Protein AF-A0A164J637-F1 (afdb_monomer_lite)

Foldseek 3Di:
DDDPDDPPDDDPDDPPPLPPPPDDDPPPPDDDDDDDDPVVSVVSVVVVCVVCLVVLVVDDDADAWQVLDAPVPDPDLVVVLVRSVVRVVVCVVSVHDLQSLEYAYRVSHCVPVPDPSVVVSCCVPRVHQEYEHCQVPHVPPQPPHQWDADPNRTYHYDGDFLDDPDDDDQCRRVVGPVVVVQSVVCNRVVVCVVRDDDD

pLDDT: mean 72.09, std 26.38, range [20.0, 97.88]

Structure (mmCIF, N/CA/C/O backbone):
data_AF-A0A164J637-F1
#
_entry.id   AF-A0A164J637-F1
#
loop_
_atom_site.group_PDB
_atom_site.id
_atom_site.type_symbol
_atom_site.label_atom_id
_atom_site.label_alt_id
_atom_site.label_comp_id
_atom_site.label_asym_id
_atom_site.label_entity_id
_atom_site.label_seq_id
_atom_site.pdbx_PDB_ins_code
_atom_site.Cartn_x
_atom_site.Cartn_y
_atom_site.Cartn_z
_atom_site.occupancy
_atom_site.B_iso_or_equiv
_atom_site.auth_seq_id
_atom_site.auth_comp_id
_atom_site.auth_asym_id
_atom_site.auth_atom_id
_atom_site.pdbx_PDB_model_num
ATOM 1 N N . MET A 1 1 ? -3.452 -29.638 -0.458 1.00 22.55 1 MET A N 1
ATOM 2 C CA . MET A 1 1 ? -4.445 -29.466 -1.536 1.00 22.55 1 MET A CA 1
ATOM 3 C C . MET A 1 1 ? -5.422 -28.410 -1.057 1.00 22.55 1 MET A C 1
ATOM 5 O O . MET A 1 1 ? -6.279 -28.730 -0.252 1.00 22.55 1 MET A O 1
ATOM 9 N N . TRP A 1 2 ? -5.236 -27.151 -1.447 1.00 22.44 2 TRP A N 1
ATOM 10 C CA . TRP A 1 2 ? -6.166 -26.075 -1.104 1.00 22.44 2 TRP A CA 1
ATOM 11 C C . TRP A 1 2 ? -6.613 -25.441 -2.413 1.00 22.44 2 TRP A C 1
ATOM 13 O O . TRP A 1 2 ? -5.783 -24.999 -3.199 1.00 22.44 2 TRP A O 1
ATOM 23 N N . ARG A 1 3 ? -7.916 -25.516 -2.693 1.00 20.00 3 ARG A N 1
ATOM 24 C CA . ARG A 1 3 ? -8.542 -24.805 -3.806 1.00 20.00 3 ARG A CA 1
ATOM 25 C C . ARG A 1 3 ? -8.783 -23.378 -3.329 1.00 20.00 3 ARG A C 1
ATOM 27 O O . ARG A 1 3 ? -9.626 -23.177 -2.460 1.00 20.00 3 ARG A O 1
ATOM 34 N N . ALA A 1 4 ? -8.073 -22.412 -3.902 1.00 25.52 4 ALA A N 1
ATOM 35 C CA . ALA A 1 4 ? -8.449 -21.008 -3.827 1.00 25.52 4 ALA A CA 1
ATOM 36 C C . ALA A 1 4 ? -9.709 -20.802 -4.685 1.00 25.52 4 ALA A C 1
ATOM 38 O O . ALA A 1 4 ? -9.652 -20.435 -5.857 1.00 25.52 4 ALA A O 1
ATOM 39 N N . SER A 1 5 ? -10.876 -21.130 -4.134 1.00 26.19 5 SER A N 1
ATOM 40 C CA . SER A 1 5 ? -12.144 -20.705 -4.716 1.00 26.19 5 SER A CA 1
ATOM 41 C C . SER A 1 5 ? -12.253 -19.189 -4.563 1.00 26.19 5 SER A C 1
ATOM 43 O O . SER A 1 5 ? -12.217 -18.676 -3.445 1.00 26.19 5 SER A O 1
ATOM 45 N N . SER A 1 6 ? -12.386 -18.511 -5.709 1.00 28.45 6 SER A N 1
ATOM 46 C CA . SER A 1 6 ? -12.601 -17.067 -5.901 1.00 28.45 6 SER A CA 1
ATOM 47 C C . SER A 1 6 ? -11.438 -16.138 -5.521 1.00 28.45 6 SER A C 1
ATOM 49 O O . SER A 1 6 ? -11.540 -15.346 -4.593 1.00 28.45 6 SER A O 1
ATOM 51 N N . ILE A 1 7 ? -10.364 -16.164 -6.320 1.00 28.58 7 ILE A N 1
ATOM 52 C CA . ILE A 1 7 ? -9.498 -14.989 -6.523 1.00 28.58 7 ILE A CA 1
ATOM 53 C C . ILE A 1 7 ? -10.231 -14.074 -7.523 1.00 28.58 7 ILE A C 1
ATOM 55 O O . ILE A 1 7 ? -10.405 -14.480 -8.678 1.00 28.58 7 ILE A O 1
ATOM 59 N N . PRO A 1 8 ? -10.709 -12.875 -7.142 1.00 26.86 8 PRO A N 1
ATOM 60 C CA . PRO A 1 8 ? -11.242 -11.932 -8.112 1.00 26.86 8 PRO A CA 1
ATOM 61 C C . PRO A 1 8 ? -10.112 -11.454 -9.028 1.00 26.86 8 PRO A C 1
ATOM 63 O O . PRO A 1 8 ? -8.988 -11.235 -8.586 1.00 26.86 8 PRO A O 1
ATOM 66 N N . LYS A 1 9 ? -10.453 -11.345 -10.315 1.00 24.00 9 LYS A N 1
ATOM 67 C CA . LYS A 1 9 ? -9.723 -10.733 -11.435 1.00 24.00 9 LYS A CA 1
ATOM 68 C C . LYS A 1 9 ? -8.437 -9.986 -11.041 1.00 24.00 9 LYS A C 1
ATOM 70 O O . LYS A 1 9 ? -8.498 -8.940 -10.412 1.00 24.00 9 LYS A O 1
ATOM 75 N N . ILE A 1 10 ? -7.309 -10.541 -11.490 1.00 23.55 10 ILE A N 1
ATOM 76 C CA . ILE A 1 10 ? -6.015 -9.902 -11.789 1.00 23.55 10 ILE A CA 1
ATOM 77 C C . ILE A 1 10 ? -5.958 -8.417 -11.384 1.00 23.55 10 ILE A C 1
ATOM 79 O O . ILE A 1 10 ? -6.427 -7.545 -12.115 1.00 23.55 10 ILE A O 1
ATOM 83 N N . VAL A 1 11 ? -5.339 -8.134 -10.240 1.00 26.95 11 VAL A N 1
ATOM 84 C CA . VAL A 1 11 ? -5.003 -6.770 -9.825 1.00 26.95 11 VAL A CA 1
ATOM 85 C C . VAL A 1 11 ? -3.726 -6.354 -10.561 1.00 26.95 11 VAL A C 1
ATOM 87 O O . VAL A 1 11 ? -2.620 -6.695 -10.149 1.00 26.95 11 VAL A O 1
ATOM 90 N N . PHE A 1 12 ? -3.871 -5.639 -11.679 1.00 21.44 12 PHE A N 1
ATOM 91 C CA . PHE A 1 12 ? -2.790 -4.807 -12.214 1.00 21.44 12 PHE A CA 1
ATOM 92 C C . PHE A 1 12 ? -2.783 -3.499 -11.422 1.00 21.44 12 PHE A C 1
ATOM 94 O O . PHE A 1 12 ? -3.541 -2.575 -11.707 1.00 21.44 12 PHE A O 1
ATOM 101 N N . GLU A 1 13 ? -1.944 -3.425 -10.394 1.00 32.28 13 GLU A N 1
ATOM 102 C CA . GLU A 1 13 ? -1.726 -2.186 -9.650 1.00 32.28 13 GLU A CA 1
ATOM 103 C C . GLU A 1 13 ? -0.900 -1.209 -10.498 1.00 32.28 13 GLU A C 1
ATOM 105 O O . GLU A 1 13 ? 0.332 -1.242 -10.520 1.00 32.28 13 GLU A O 1
ATOM 110 N N . ARG A 1 14 ? -1.596 -0.309 -11.200 1.00 29.02 14 ARG A N 1
ATOM 111 C CA . ARG A 1 14 ? -1.047 0.999 -11.564 1.00 29.02 14 ARG A CA 1
ATOM 112 C C . ARG A 1 14 ? -0.814 1.750 -10.253 1.00 29.02 14 ARG A C 1
ATOM 114 O O . ARG A 1 14 ? -1.771 2.162 -9.603 1.00 29.02 14 ARG A O 1
ATOM 121 N N . LEU A 1 15 ? 0.448 1.935 -9.863 1.00 28.98 15 LEU A N 1
ATOM 122 C CA . LEU A 1 15 ? 0.785 3.043 -8.974 1.00 28.98 15 LEU A CA 1
ATOM 123 C C . LEU A 1 15 ? 0.278 4.316 -9.655 1.00 28.98 15 LEU A C 1
ATOM 125 O O . LEU A 1 15 ? 0.668 4.609 -10.786 1.00 28.98 15 LEU A O 1
ATOM 129 N N . PHE A 1 16 ? -0.589 5.064 -8.983 1.00 26.97 16 PHE A N 1
ATOM 130 C CA . PHE A 1 16 ? -0.919 6.417 -9.402 1.00 26.97 16 PHE A CA 1
ATOM 131 C C . PHE A 1 16 ? 0.311 7.311 -9.220 1.00 26.97 16 PHE A C 1
ATOM 133 O O . PHE A 1 16 ? 0.475 7.980 -8.208 1.00 26.97 16 PHE A O 1
ATOM 140 N N . LEU A 1 17 ? 1.167 7.344 -10.238 1.00 27.00 17 LEU A N 1
ATOM 141 C CA . LEU A 1 17 ? 1.711 8.606 -10.708 1.00 27.00 17 LEU A CA 1
ATOM 142 C C . LEU A 1 17 ? 0.828 9.050 -11.872 1.00 27.00 17 LEU A C 1
ATOM 144 O O . LEU A 1 17 ? 0.692 8.352 -12.874 1.00 27.00 17 LEU A O 1
ATOM 148 N N . ALA A 1 18 ? 0.171 10.193 -11.710 1.00 25.22 18 ALA A N 1
ATOM 149 C CA . ALA A 1 18 ? -0.722 10.795 -12.691 1.00 25.22 18 ALA A CA 1
ATOM 150 C C . ALA A 1 18 ? 0.032 11.347 -13.923 1.00 25.22 18 ALA A C 1
ATOM 152 O O . ALA A 1 18 ? -0.051 12.537 -14.215 1.00 25.22 18 ALA A O 1
ATOM 153 N N . SER A 1 19 ? 0.785 10.507 -14.638 1.00 26.72 19 SER A N 1
ATOM 154 C CA . SER A 1 19 ? 1.453 10.883 -15.894 1.00 26.72 19 SER A CA 1
ATOM 155 C C . SER A 1 19 ? 0.914 10.173 -17.139 1.00 26.72 19 SER A C 1
ATOM 157 O O . SER A 1 19 ? 1.128 10.672 -18.238 1.00 26.72 19 SER A O 1
ATOM 159 N N . ASP A 1 20 ? 0.159 9.073 -17.006 1.00 27.27 20 ASP A N 1
ATOM 160 C CA . ASP A 1 20 ? -0.069 8.157 -18.143 1.00 27.27 20 ASP A CA 1
ATOM 161 C C . ASP A 1 20 ? -1.552 7.986 -18.542 1.00 27.27 20 ASP A C 1
ATOM 163 O O . ASP A 1 20 ? -1.995 6.894 -18.921 1.00 27.27 20 ASP A O 1
ATOM 167 N N . LEU A 1 21 ? -2.342 9.061 -18.453 1.00 28.83 21 LEU A N 1
ATOM 168 C CA . LEU A 1 21 ? -3.719 9.143 -18.969 1.00 28.83 21 LEU A CA 1
ATOM 169 C C . LEU A 1 21 ? -3.925 10.440 -19.770 1.00 28.83 21 LEU A C 1
ATOM 171 O O . LEU A 1 21 ? -4.770 11.267 -19.450 1.00 28.83 21 LEU A O 1
ATOM 175 N N . ILE A 1 22 ? -3.143 10.625 -20.834 1.00 28.78 22 ILE A N 1
ATOM 176 C CA . ILE A 1 22 ? -3.508 11.521 -21.939 1.00 28.78 22 ILE A CA 1
ATOM 177 C C . ILE A 1 22 ? -3.210 10.774 -23.233 1.00 28.78 22 ILE A C 1
ATOM 179 O O . ILE A 1 22 ? -2.088 10.817 -23.726 1.00 28.78 22 ILE A O 1
ATOM 183 N N . TRP A 1 23 ? -4.212 10.076 -23.767 1.00 26.83 23 TRP A N 1
ATOM 184 C CA . TRP A 1 23 ? -4.191 9.676 -25.174 1.00 26.83 23 TRP A CA 1
ATOM 185 C C . TRP A 1 23 ? -5.473 9.975 -25.955 1.00 26.83 23 TRP A C 1
ATOM 187 O O . TRP A 1 23 ? -5.437 9.763 -27.153 1.00 26.83 23 TRP A O 1
ATOM 197 N N . ASP A 1 24 ? -6.529 10.574 -25.382 1.00 27.61 24 ASP A N 1
ATOM 198 C CA . ASP A 1 24 ? -7.768 10.832 -26.152 1.00 27.61 24 ASP A CA 1
ATOM 199 C C . ASP A 1 24 ? -8.544 12.111 -25.754 1.00 27.61 24 ASP A C 1
ATOM 201 O O . ASP A 1 24 ? -9.764 12.092 -25.614 1.00 27.61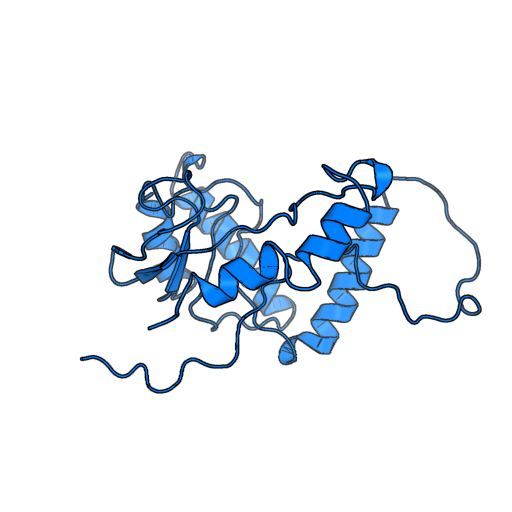 24 ASP A O 1
ATOM 205 N N . ILE A 1 25 ? -7.876 13.264 -25.595 1.00 30.45 25 ILE A N 1
ATOM 206 C CA . ILE A 1 25 ? -8.586 14.563 -25.549 1.00 30.45 25 ILE A CA 1
ATOM 207 C C . ILE A 1 25 ? -8.185 15.398 -26.774 1.00 30.45 25 ILE A C 1
ATOM 209 O O . ILE A 1 25 ? -7.000 15.712 -26.920 1.00 30.45 25 ILE A O 1
ATOM 213 N N . PRO A 1 26 ? -9.127 15.775 -27.663 1.00 26.22 26 PRO A N 1
ATOM 214 C CA . PRO A 1 26 ? -8.833 16.624 -28.811 1.00 26.22 26 PRO A CA 1
ATOM 215 C C . PRO A 1 26 ? -8.277 17.975 -28.354 1.00 26.22 26 PRO A C 1
ATOM 217 O O . PRO A 1 26 ? -8.841 18.630 -27.480 1.00 26.22 26 PRO A O 1
ATOM 220 N N . ALA A 1 27 ? -7.197 18.425 -28.993 1.00 32.72 27 ALA A N 1
ATOM 221 C CA . ALA A 1 27 ? -6.475 19.661 -28.673 1.00 32.72 27 ALA A CA 1
ATOM 222 C C . ALA A 1 27 ? -7.298 20.965 -28.824 1.00 32.72 27 ALA A C 1
ATOM 224 O O . ALA A 1 27 ? -6.768 22.054 -28.623 1.00 32.72 27 ALA A O 1
ATOM 225 N N . SER A 1 28 ? -8.583 20.884 -29.176 1.00 28.36 28 SER A N 1
ATOM 226 C CA . SER A 1 28 ? -9.442 22.032 -29.475 1.00 28.36 28 SER A CA 1
ATOM 227 C C . SER A 1 28 ? -10.137 22.660 -28.259 1.00 28.36 28 SER A C 1
ATOM 229 O O . SER A 1 28 ? -10.850 23.643 -28.437 1.00 28.36 28 SER A O 1
ATOM 231 N N . SER A 1 29 ? -9.972 22.128 -27.041 1.00 31.95 29 SER A N 1
ATOM 232 C CA . SER A 1 29 ? -10.722 22.584 -25.853 1.00 31.95 29 SER A CA 1
ATOM 233 C C . SER A 1 29 ? -9.888 23.235 -24.739 1.00 31.95 29 SER A C 1
ATOM 235 O O . SER A 1 29 ? -10.418 23.476 -23.658 1.00 31.95 29 SER A O 1
ATOM 237 N N . LEU A 1 30 ? -8.607 23.540 -24.963 1.00 34.25 30 LEU A N 1
ATOM 238 C CA . LEU A 1 30 ? -7.757 24.216 -23.973 1.00 34.25 30 LEU A CA 1
ATOM 239 C C . LEU A 1 30 ? -7.442 25.648 -24.417 1.00 34.25 30 LEU A C 1
ATOM 241 O O . LEU A 1 30 ? -6.502 25.897 -25.168 1.00 34.25 30 LEU A O 1
ATOM 245 N N . THR A 1 31 ? -8.241 26.602 -23.941 1.00 28.28 31 THR A N 1
ATOM 246 C CA . THR A 1 31 ? -7.922 28.030 -24.026 1.00 28.28 31 THR A CA 1
ATOM 247 C C . THR A 1 31 ? -6.762 28.369 -23.086 1.00 28.28 31 THR A C 1
ATOM 249 O O . THR A 1 31 ? -6.815 28.078 -21.892 1.00 28.28 31 THR A O 1
ATOM 252 N N . MET A 1 32 ? -5.726 28.984 -23.663 1.00 29.98 32 MET A N 1
ATOM 253 C CA . MET A 1 32 ? -4.604 29.675 -23.016 1.00 29.98 32 MET A CA 1
ATOM 254 C C . MET A 1 32 ? -5.057 30.535 -21.833 1.00 29.98 32 MET A C 1
ATOM 256 O O . MET A 1 32 ? -5.846 31.439 -22.065 1.00 29.98 32 MET A O 1
ATOM 260 N N . GLU A 1 33 ? -4.514 30.309 -20.629 1.00 29.22 33 GLU A N 1
ATOM 261 C CA . GLU A 1 33 ? -3.732 31.288 -19.841 1.00 29.22 33 GLU A CA 1
ATOM 262 C C . GLU A 1 33 ? -3.293 30.682 -18.484 1.00 29.22 33 GLU A C 1
ATOM 264 O O . GLU A 1 33 ? -4.016 29.881 -17.903 1.00 29.22 33 GLU A O 1
ATOM 269 N N . LEU A 1 34 ? -2.145 31.140 -17.955 1.00 29.00 34 LEU A N 1
ATOM 270 C CA . LEU A 1 34 ? -1.649 31.024 -16.559 1.00 29.00 34 LEU A CA 1
ATOM 271 C C . LEU A 1 34 ? -0.500 30.036 -16.259 1.00 29.00 34 LEU A C 1
ATOM 273 O O . LEU A 1 34 ? -0.635 28.940 -15.725 1.00 29.00 34 LEU A O 1
ATOM 277 N N . THR A 1 35 ? 0.681 30.584 -16.518 1.00 28.53 35 THR A N 1
ATOM 278 C CA . THR A 1 35 ? 2.062 30.179 -16.251 1.00 28.53 35 THR A CA 1
ATOM 279 C C . THR A 1 35 ? 2.435 29.999 -14.760 1.00 28.53 35 THR A C 1
ATOM 281 O O . THR A 1 35 ? 2.087 30.837 -13.928 1.00 28.53 35 THR A O 1
ATOM 284 N N . LYS A 1 36 ? 3.319 29.013 -14.494 1.00 24.50 36 LYS A N 1
ATOM 285 C CA . LYS A 1 36 ? 4.479 28.976 -13.545 1.00 24.50 36 LYS A CA 1
ATOM 286 C C . LYS A 1 36 ? 4.514 27.801 -12.536 1.00 24.50 36 LYS A C 1
ATOM 288 O O . LYS A 1 36 ? 4.227 27.942 -11.351 1.00 24.50 36 LYS A O 1
ATOM 293 N N . ARG A 1 37 ? 4.998 26.653 -13.039 1.00 31.41 37 ARG A N 1
ATOM 294 C CA . ARG A 1 37 ? 6.012 25.694 -12.510 1.00 31.41 37 ARG A CA 1
ATOM 295 C C . ARG A 1 37 ? 5.958 25.076 -11.100 1.00 31.41 37 ARG A C 1
ATOM 297 O O . ARG A 1 37 ? 6.729 24.157 -10.855 1.00 31.41 37 ARG A O 1
ATOM 304 N N . THR A 1 38 ? 5.046 25.445 -10.213 1.00 28.02 38 THR A N 1
ATOM 305 C CA . THR A 1 38 ? 4.748 24.651 -8.991 1.00 28.02 38 THR A CA 1
ATOM 306 C C . THR A 1 38 ? 3.261 24.359 -8.827 1.00 28.02 38 THR A C 1
ATOM 308 O O . THR A 1 38 ? 2.881 23.430 -8.120 1.00 28.02 38 THR A O 1
ATOM 311 N N . LYS A 1 39 ? 2.405 25.092 -9.545 1.00 26.55 39 LYS A N 1
ATOM 312 C CA . LYS A 1 39 ? 0.962 24.840 -9.587 1.00 26.55 39 LYS A CA 1
ATOM 313 C C . LYS A 1 39 ? 0.566 23.730 -10.556 1.00 26.55 39 LYS A C 1
ATOM 315 O O . LYS A 1 39 ? -0.412 23.053 -10.285 1.00 26.55 39 LYS A O 1
ATOM 320 N N . GLU A 1 40 ? 1.322 23.488 -11.625 1.00 26.38 40 GLU A N 1
ATOM 321 C CA . GLU A 1 40 ? 0.958 22.487 -12.642 1.00 26.38 40 GLU A CA 1
ATOM 322 C C . GLU A 1 40 ? 0.905 21.066 -12.070 1.00 26.38 40 GLU A C 1
ATOM 324 O O . GLU A 1 40 ? -0.071 20.374 -12.312 1.00 26.38 40 GLU A O 1
ATOM 329 N N . MET A 1 41 ? 1.852 20.653 -11.220 1.00 27.42 41 MET A N 1
ATOM 330 C CA . MET A 1 41 ? 1.820 19.309 -10.619 1.00 27.42 41 MET A CA 1
ATOM 331 C C . MET A 1 41 ? 0.645 19.136 -9.641 1.00 27.42 41 MET A C 1
ATOM 333 O O . MET A 1 41 ? -0.021 18.107 -9.659 1.00 27.42 41 MET A O 1
ATOM 337 N N . ASN A 1 42 ? 0.325 20.171 -8.855 1.00 26.16 42 ASN A N 1
ATOM 338 C CA . ASN A 1 42 ? -0.840 20.166 -7.965 1.00 26.16 42 ASN A CA 1
ATOM 339 C C . ASN A 1 42 ? -2.163 20.213 -8.739 1.00 26.16 42 ASN A C 1
ATOM 341 O O . ASN A 1 42 ? -3.099 19.520 -8.368 1.00 26.16 42 ASN A O 1
ATOM 345 N N . ILE A 1 43 ? -2.244 20.978 -9.830 1.00 26.88 43 ILE A N 1
ATOM 346 C CA . ILE A 1 43 ? -3.430 21.041 -10.694 1.00 26.88 43 ILE A CA 1
ATOM 347 C C . ILE A 1 43 ? -3.617 19.715 -11.446 1.00 26.88 43 ILE A C 1
ATOM 349 O O . ILE A 1 43 ? -4.740 19.231 -11.539 1.00 26.88 43 ILE A O 1
ATOM 353 N N . PHE A 1 44 ? -2.542 19.081 -11.927 1.00 26.52 44 PHE A N 1
ATOM 354 C CA . PHE A 1 44 ? -2.593 17.764 -12.571 1.00 26.52 44 PHE A CA 1
ATOM 355 C C . PHE A 1 44 ? -3.012 16.657 -11.600 1.00 26.52 44 PHE A C 1
ATOM 357 O O . PHE A 1 44 ? -3.877 15.852 -11.941 1.00 26.52 44 PHE A O 1
ATOM 364 N N . LEU A 1 45 ? -2.460 16.635 -10.382 1.00 35.72 45 LEU A N 1
ATOM 365 C CA . LEU A 1 45 ? -2.861 15.689 -9.337 1.00 35.72 45 LEU A CA 1
ATOM 366 C C . LEU A 1 45 ? -4.304 15.933 -8.881 1.00 35.72 45 LEU A C 1
ATOM 368 O O . LEU A 1 45 ? -5.054 14.977 -8.729 1.00 35.72 45 LEU A O 1
ATOM 372 N N . PHE A 1 46 ? -4.722 17.192 -8.739 1.00 32.47 46 PHE A N 1
ATOM 373 C CA . PHE A 1 46 ? -6.081 17.561 -8.339 1.00 32.47 46 PHE A CA 1
ATOM 374 C C . PHE A 1 46 ? -7.123 17.227 -9.415 1.00 32.47 46 PHE A C 1
ATOM 376 O O . PHE A 1 46 ? -8.152 16.633 -9.108 1.00 32.47 46 PHE A O 1
ATOM 383 N N . ASN A 1 47 ? -6.846 17.518 -10.689 1.00 32.16 47 ASN A N 1
ATOM 384 C CA . ASN A 1 47 ? -7.737 17.164 -11.799 1.00 32.16 47 ASN A CA 1
ATOM 385 C C . ASN A 1 47 ? -7.802 15.649 -12.018 1.00 32.16 47 ASN A C 1
ATOM 387 O O . ASN A 1 47 ? -8.882 15.113 -12.267 1.00 32.16 47 ASN A O 1
ATOM 391 N N . SER A 1 48 ? -6.671 14.950 -11.874 1.00 51.16 48 SER A N 1
ATOM 392 C CA . SER A 1 48 ? -6.640 13.485 -11.910 1.00 51.16 48 SER A CA 1
ATOM 393 C C . SER A 1 48 ? -7.430 12.902 -10.747 1.00 51.16 48 SER A C 1
ATOM 395 O O . SER A 1 48 ? -8.234 12.006 -10.961 1.00 51.16 48 SER A O 1
ATOM 397 N N . PHE A 1 49 ? -7.280 13.449 -9.539 1.00 57.97 49 PHE A N 1
ATOM 398 C CA . PHE A 1 49 ? -8.039 13.034 -8.364 1.00 57.97 49 PHE A CA 1
ATOM 399 C C . PHE A 1 49 ? -9.545 13.261 -8.532 1.00 57.97 49 PHE A C 1
ATOM 401 O O . PHE A 1 49 ? -10.324 12.354 -8.261 1.00 57.97 49 PHE A O 1
ATOM 408 N N . ILE A 1 50 ? -9.972 14.419 -9.045 1.00 56.88 50 ILE A N 1
ATOM 409 C CA . ILE A 1 50 ? -11.389 14.686 -9.338 1.00 56.88 50 ILE A CA 1
ATOM 410 C C . ILE A 1 50 ? -11.924 13.705 -10.385 1.00 56.88 50 ILE A C 1
ATOM 412 O O . ILE A 1 50 ? -13.033 13.195 -10.238 1.00 56.88 50 ILE A O 1
ATOM 416 N N . CYS A 1 51 ? -11.153 13.429 -11.440 1.00 55.78 51 CYS A N 1
ATOM 417 C CA . CYS A 1 51 ? -11.532 12.461 -12.466 1.00 55.78 51 CYS A CA 1
ATOM 418 C C . CYS A 1 51 ? -11.657 11.047 -11.874 1.00 55.78 51 CYS A C 1
ATOM 420 O O . CYS A 1 51 ? -12.670 10.381 -12.054 1.00 55.78 51 CYS A O 1
ATOM 422 N N . LEU A 1 52 ? -10.677 10.625 -11.077 1.00 64.94 52 LEU A N 1
ATOM 423 C CA . LEU A 1 52 ? -10.646 9.313 -10.435 1.00 64.94 52 LEU A CA 1
ATOM 424 C C . LEU A 1 52 ? -11.733 9.136 -9.383 1.00 64.94 52 LEU A C 1
ATOM 426 O O . LEU A 1 52 ? -12.317 8.065 -9.292 1.00 64.94 52 LEU A O 1
ATOM 430 N N . SER A 1 53 ? -12.036 10.184 -8.620 1.00 63.75 53 SER A N 1
ATOM 431 C CA . SER A 1 53 ? -13.100 10.172 -7.618 1.00 63.75 53 SER A CA 1
ATOM 432 C C . SER A 1 53 ? -14.478 10.017 -8.274 1.00 63.75 53 SER A C 1
ATOM 434 O O . SER A 1 53 ? -15.312 9.266 -7.773 1.00 63.75 53 SER A O 1
ATOM 436 N N . LYS A 1 54 ? -14.701 10.615 -9.456 1.00 73.25 54 LYS A N 1
ATOM 437 C CA . LYS A 1 54 ? -15.937 10.408 -10.238 1.00 73.25 54 LYS A CA 1
ATOM 438 C C . LYS A 1 54 ? -16.110 8.974 -10.742 1.00 73.25 54 LYS A C 1
ATOM 440 O O . LYS A 1 54 ? -17.243 8.541 -10.919 1.00 73.25 54 LYS A O 1
ATOM 445 N N . HIS A 1 55 ? -15.007 8.258 -10.939 1.00 79.81 55 HIS A N 1
ATOM 446 C CA . HIS A 1 55 ? -14.972 6.855 -11.350 1.00 79.81 55 HIS A CA 1
ATOM 447 C C . HIS A 1 55 ? -14.519 5.939 -10.204 1.00 79.81 55 HIS A C 1
ATOM 449 O O . HIS A 1 55 ? -14.000 4.855 -10.448 1.00 79.81 55 HIS A O 1
ATOM 455 N N . ALA A 1 56 ? -14.680 6.350 -8.938 1.00 75.44 56 ALA A N 1
ATOM 456 C CA . ALA A 1 56 ? -14.109 5.622 -7.803 1.00 75.44 56 ALA A CA 1
ATOM 457 C C . ALA A 1 56 ? -14.614 4.177 -7.698 1.00 75.44 56 ALA A C 1
ATOM 459 O O . ALA A 1 56 ? -13.886 3.297 -7.252 1.00 75.44 56 ALA A O 1
ATOM 460 N N . ASN A 1 57 ? -15.832 3.914 -8.160 1.00 80.38 57 ASN A N 1
ATOM 461 C CA . ASN A 1 57 ? -16.430 2.585 -8.234 1.00 80.38 57 ASN A CA 1
ATOM 462 C C . ASN A 1 57 ? -15.810 1.666 -9.306 1.00 80.38 57 ASN A C 1
ATOM 464 O O . ASN A 1 57 ? -16.086 0.469 -9.301 1.00 80.38 57 ASN A O 1
ATOM 468 N N . GLU A 1 58 ? -14.991 2.194 -10.217 1.00 83.19 58 GLU A N 1
ATOM 469 C CA . GLU A 1 58 ? -14.278 1.421 -11.244 1.00 83.19 58 GLU A CA 1
ATOM 470 C C . GLU A 1 58 ? -12.909 0.916 -10.761 1.00 83.19 58 GLU A C 1
ATOM 472 O O . GLU A 1 58 ? -12.265 0.117 -11.444 1.00 83.19 58 GLU A O 1
ATOM 477 N N . PHE A 1 59 ? -12.469 1.346 -9.573 1.00 82.94 59 PHE A N 1
ATOM 478 C CA . PHE A 1 59 ? -11.160 1.021 -9.015 1.00 82.94 59 PHE A CA 1
ATOM 479 C C . PHE A 1 59 ? -11.269 0.343 -7.649 1.00 82.94 59 PHE A C 1
ATOM 481 O O . PHE A 1 59 ? -12.171 0.610 -6.855 1.00 82.94 59 PHE A O 1
ATOM 488 N N . THR A 1 60 ? -10.286 -0.505 -7.350 1.00 81.56 60 THR A N 1
ATOM 489 C CA . THR A 1 60 ? -10.034 -0.976 -5.986 1.00 81.56 60 THR A CA 1
ATOM 490 C C . THR A 1 60 ? -9.108 0.009 -5.288 1.00 81.56 60 THR A C 1
ATOM 492 O O . THR A 1 60 ? -8.060 0.367 -5.824 1.00 81.56 60 THR A O 1
ATOM 495 N N . TRP A 1 61 ? -9.471 0.399 -4.070 1.00 85.81 61 TRP A N 1
ATOM 496 C CA . TRP A 1 61 ? -8.731 1.371 -3.272 1.00 85.81 61 TRP A CA 1
ATOM 497 C C . TRP A 1 61 ? -8.094 0.713 -2.052 1.00 85.81 61 TRP A C 1
ATOM 499 O O . TRP A 1 61 ? -8.602 -0.272 -1.512 1.00 85.81 61 TRP A O 1
ATOM 509 N N . PHE A 1 62 ? -6.966 1.256 -1.607 1.00 89.94 62 PHE A N 1
ATOM 510 C CA . PHE A 1 62 ? -6.254 0.777 -0.429 1.00 89.94 62 PHE A CA 1
ATOM 511 C C . PHE A 1 62 ? -5.523 1.920 0.269 1.00 89.94 62 PHE A C 1
ATOM 513 O O . PHE A 1 62 ? -5.146 2.913 -0.353 1.00 89.94 62 PHE A O 1
ATOM 520 N N . GLY A 1 63 ? -5.311 1.773 1.577 1.00 89.00 63 GLY A N 1
ATOM 521 C CA . GLY A 1 63 ? -4.552 2.749 2.355 1.00 89.00 63 GLY A CA 1
ATOM 522 C C . GLY A 1 63 ? -3.064 2.704 1.993 1.00 89.00 63 GLY A C 1
ATOM 523 O O . GLY A 1 63 ? -2.479 1.618 1.941 1.00 89.00 63 GLY A O 1
ATOM 524 N N . HIS A 1 64 ? -2.448 3.871 1.794 1.00 92.38 64 HIS A N 1
ATOM 525 C CA . HIS A 1 64 ? -1.004 4.014 1.546 1.00 92.38 64 HIS A CA 1
ATOM 526 C C . HIS A 1 64 ? -0.351 5.117 2.400 1.00 92.38 64 HIS A C 1
ATOM 528 O O . HIS A 1 64 ? 0.668 5.689 2.028 1.00 92.38 64 HIS A O 1
ATOM 534 N N . MET A 1 65 ? -0.936 5.381 3.576 1.00 86.25 65 MET A N 1
ATOM 535 C CA . MET A 1 65 ? -0.512 6.416 4.533 1.00 86.25 65 MET A CA 1
ATOM 536 C C . MET A 1 65 ? -0.649 7.849 3.997 1.00 86.25 65 MET A C 1
ATOM 538 O O . MET A 1 65 ? -0.814 8.079 2.802 1.00 86.25 65 MET A O 1
ATOM 542 N N . TRP A 1 66 ? -0.711 8.833 4.891 1.00 87.88 66 TRP A N 1
ATOM 543 C CA . TRP A 1 66 ? -0.975 10.225 4.522 1.00 87.88 66 TRP A CA 1
ATOM 544 C C . TRP A 1 66 ? 0.300 10.938 4.068 1.00 87.88 66 TRP A C 1
ATOM 546 O O . TRP A 1 66 ? 0.343 11.509 2.982 1.00 87.88 66 TRP A O 1
ATOM 556 N N . SER A 1 67 ? 1.359 10.868 4.872 1.00 84.2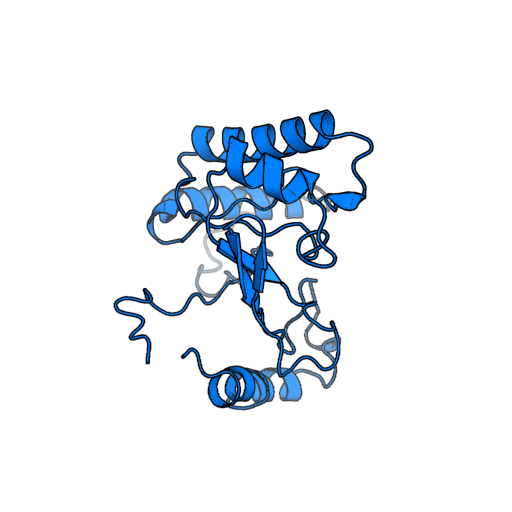5 67 SER A N 1
ATOM 557 C CA . SER A 1 67 ? 2.637 11.544 4.596 1.00 84.25 67 SER A CA 1
ATOM 558 C C . SER A 1 67 ? 3.582 10.774 3.671 1.00 84.25 67 SER A C 1
ATOM 560 O O . SER A 1 67 ? 4.667 11.267 3.367 1.00 84.25 67 SER A O 1
ATOM 562 N N . HIS A 1 68 ? 3.213 9.557 3.252 1.00 88.62 68 HIS A N 1
ATOM 563 C CA . HIS A 1 68 ? 4.114 8.621 2.568 1.00 88.62 68 HIS A CA 1
ATOM 564 C C . HIS A 1 68 ? 5.417 8.355 3.371 1.00 88.62 68 HIS A C 1
ATOM 566 O O . HIS A 1 68 ? 6.456 7.981 2.822 1.00 88.62 68 HIS A O 1
ATOM 572 N N . GLN A 1 69 ? 5.385 8.540 4.696 1.00 88.50 69 GLN A N 1
ATOM 573 C CA . GLN A 1 69 ? 6.511 8.247 5.576 1.00 88.50 69 GLN A CA 1
ATOM 574 C C . GLN A 1 69 ? 6.608 6.744 5.855 1.00 88.50 69 GLN A C 1
ATOM 576 O O . GLN A 1 69 ? 5.613 6.046 6.045 1.00 88.50 69 GLN A O 1
ATOM 581 N N . GLN A 1 70 ? 7.838 6.237 5.904 1.00 93.38 70 GLN A N 1
ATOM 582 C CA . GLN A 1 70 ? 8.109 4.839 6.226 1.00 93.38 70 GLN A CA 1
ATOM 583 C C . GLN A 1 70 ? 7.705 4.534 7.685 1.00 93.38 70 GLN A C 1
ATOM 585 O O . GLN A 1 70 ? 8.168 5.235 8.589 1.00 93.38 70 GLN A O 1
ATOM 590 N N . PRO A 1 71 ? 6.898 3.486 7.958 1.00 93.50 71 PRO A N 1
ATOM 591 C CA . PRO A 1 71 ? 6.379 3.187 9.297 1.00 93.50 71 PRO A CA 1
ATOM 592 C C . PRO A 1 71 ? 7.428 3.070 10.403 1.00 93.50 71 PRO A C 1
ATOM 594 O O . PRO A 1 71 ? 7.182 3.482 11.529 1.00 93.50 71 PRO A O 1
ATOM 597 N N . HIS A 1 72 ? 8.610 2.541 10.092 1.00 93.06 72 HIS A N 1
ATOM 598 C CA . HIS A 1 72 ? 9.679 2.349 11.074 1.00 93.06 72 HIS A CA 1
ATOM 599 C C . HIS A 1 72 ? 10.432 3.644 11.433 1.00 93.06 72 HIS A C 1
ATOM 601 O O . HIS A 1 72 ? 11.284 3.617 12.315 1.00 93.06 72 HIS A O 1
ATOM 607 N N . LEU A 1 73 ? 10.144 4.760 10.750 1.00 94.69 73 LEU A N 1
ATOM 608 C CA . LEU A 1 73 ? 10.710 6.081 11.048 1.00 94.69 73 LEU A CA 1
ATOM 609 C C . LEU A 1 73 ? 9.824 6.912 11.985 1.00 94.69 73 LEU A C 1
ATOM 611 O O . LEU A 1 73 ? 10.191 8.031 12.331 1.00 94.69 73 LEU A O 1
ATOM 615 N N . TYR A 1 74 ? 8.643 6.421 12.367 1.00 94.19 74 TYR A N 1
ATOM 616 C CA . TYR A 1 74 ? 7.810 7.110 13.348 1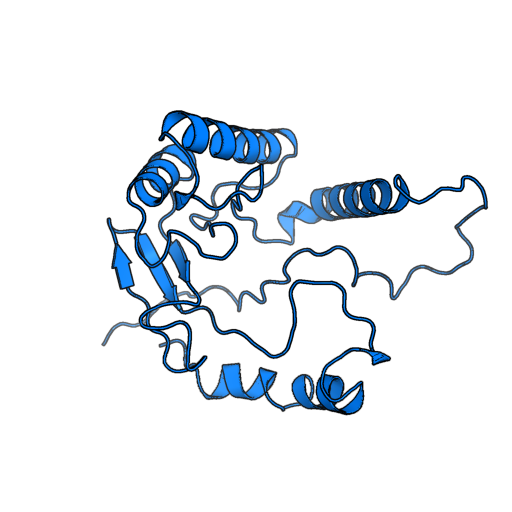.00 94.19 74 TYR A CA 1
ATOM 617 C C . TYR A 1 74 ? 8.404 6.954 14.748 1.00 94.19 74 TYR A C 1
ATOM 619 O O . TYR A 1 74 ? 8.689 5.846 15.193 1.00 94.19 74 TYR A O 1
ATOM 627 N N . GLU A 1 75 ? 8.543 8.069 15.465 1.00 90.00 75 GLU A N 1
ATOM 628 C CA . GLU A 1 75 ? 9.095 8.080 16.826 1.00 90.00 75 GLU A CA 1
ATOM 629 C C . GLU A 1 75 ? 8.192 7.357 17.833 1.00 90.00 75 GLU A C 1
ATOM 631 O O . GLU A 1 75 ? 8.665 6.790 18.817 1.00 90.00 75 GLU A O 1
ATOM 636 N N . ASN A 1 76 ? 6.877 7.393 17.606 1.00 92.81 76 ASN A N 1
ATOM 637 C CA . ASN A 1 76 ? 5.892 6.745 18.458 1.00 92.81 76 ASN A CA 1
ATOM 638 C C . ASN A 1 76 ? 4.650 6.314 17.666 1.00 92.81 76 ASN A C 1
ATOM 640 O O . ASN A 1 76 ? 4.346 6.835 16.590 1.00 92.81 76 ASN A O 1
ATOM 644 N N . ILE A 1 77 ? 3.907 5.369 18.245 1.00 94.81 77 ILE A N 1
ATOM 645 C CA . ILE A 1 77 ? 2.708 4.787 17.634 1.00 94.81 77 ILE A CA 1
ATOM 646 C C . ILE A 1 77 ? 1.572 5.801 17.455 1.00 94.81 77 ILE A C 1
ATOM 648 O O . ILE A 1 77 ? 0.794 5.674 16.517 1.00 94.81 77 ILE A O 1
ATOM 652 N N . SER A 1 78 ? 1.497 6.838 18.295 1.00 96.56 78 SER A N 1
ATOM 653 C CA . SER A 1 78 ? 0.451 7.861 18.211 1.00 96.56 78 SER A CA 1
ATOM 654 C C . SER A 1 78 ? 0.580 8.714 16.946 1.00 96.56 78 SER A C 1
ATOM 656 O O . SER A 1 78 ? -0.429 9.048 16.330 1.00 96.56 78 SER A O 1
ATOM 658 N N . LEU A 1 79 ? 1.808 9.040 16.522 1.00 96.31 79 LEU A N 1
ATOM 659 C CA . LEU A 1 79 ? 2.052 9.750 15.260 1.00 96.31 79 LEU A CA 1
ATOM 660 C C . LEU A 1 79 ? 1.703 8.880 14.045 1.00 96.31 79 LEU A C 1
ATOM 662 O O . LEU A 1 79 ? 1.100 9.374 13.094 1.00 96.31 79 LEU A O 1
ATOM 666 N N . LEU A 1 80 ? 2.030 7.585 14.101 1.00 95.94 80 LEU A N 1
ATOM 667 C CA . LEU A 1 80 ? 1.638 6.614 13.077 1.00 95.94 80 LEU A CA 1
ATOM 668 C C . LEU A 1 80 ? 0.107 6.500 12.977 1.00 95.94 80 LEU A C 1
ATOM 670 O O . LEU A 1 80 ? -0.452 6.517 11.881 1.00 95.94 80 LEU A O 1
ATOM 674 N N . GLU A 1 81 ? -0.573 6.411 14.123 1.00 97.38 81 GLU A N 1
ATOM 675 C CA . GLU A 1 81 ? -2.032 6.350 14.209 1.00 97.38 81 GLU A CA 1
ATOM 676 C C . GLU A 1 81 ? -2.680 7.605 13.610 1.00 97.38 81 GLU A C 1
ATOM 678 O O . GLU A 1 81 ? -3.588 7.498 12.784 1.00 97.38 81 GLU A O 1
ATOM 683 N N . ALA A 1 82 ? -2.189 8.790 13.985 1.00 96.12 82 ALA A N 1
ATOM 684 C CA . ALA A 1 82 ? -2.692 10.062 13.479 1.00 96.12 82 ALA A CA 1
ATOM 685 C C . ALA A 1 82 ? -2.552 10.169 11.952 1.00 96.12 82 ALA A C 1
ATOM 687 O O . ALA A 1 82 ? -3.502 10.565 11.277 1.00 96.12 82 ALA A O 1
ATOM 688 N N . ASP A 1 83 ? -1.409 9.761 11.397 1.00 91.25 83 ASP A N 1
ATOM 689 C CA . ASP A 1 83 ? -1.174 9.758 9.951 1.00 91.25 83 ASP A CA 1
ATOM 690 C C . ASP A 1 83 ? -2.140 8.817 9.208 1.00 91.25 83 ASP A C 1
ATOM 692 O O . ASP A 1 83 ? -2.787 9.205 8.231 1.00 91.25 83 ASP A O 1
ATOM 696 N N . MET A 1 84 ? -2.327 7.597 9.720 1.00 93.75 84 MET A N 1
ATOM 697 C CA . MET A 1 84 ? -3.278 6.642 9.146 1.00 93.75 84 MET A CA 1
ATOM 698 C C . MET A 1 84 ? -4.730 7.125 9.231 1.00 93.75 84 MET A C 1
ATOM 700 O O . MET A 1 84 ? -5.503 6.900 8.294 1.00 93.75 84 MET A O 1
ATOM 704 N N . LEU A 1 85 ? -5.110 7.781 10.332 1.00 95.50 85 LEU A N 1
ATOM 705 C CA . LEU A 1 85 ? -6.439 8.363 10.509 1.00 95.50 85 LEU A CA 1
ATOM 706 C C . LEU A 1 85 ? -6.695 9.499 9.521 1.00 95.50 85 LEU A C 1
ATOM 708 O O . LEU A 1 85 ? -7.795 9.568 8.976 1.00 95.50 85 LEU A O 1
ATOM 712 N N . LEU A 1 86 ? -5.702 10.352 9.251 1.00 92.25 86 LEU A N 1
ATOM 713 C CA . LEU A 1 86 ? -5.817 11.405 8.238 1.00 92.25 86 LEU A CA 1
ATOM 714 C C . LEU A 1 86 ? -6.083 10.811 6.851 1.00 92.25 86 LEU A C 1
ATOM 716 O O . LEU A 1 86 ? -7.015 11.245 6.174 1.00 92.25 86 LEU A O 1
ATOM 720 N N . ASN A 1 87 ? -5.341 9.768 6.463 1.00 91.31 87 ASN A N 1
ATOM 721 C CA . ASN A 1 87 ? -5.561 9.076 5.190 1.00 91.31 87 ASN A CA 1
ATOM 722 C C . ASN A 1 87 ? -6.973 8.463 5.107 1.00 91.31 87 ASN A C 1
ATOM 724 O O . ASN A 1 87 ? -7.689 8.674 4.128 1.00 91.31 87 ASN A O 1
ATOM 728 N N . LYS A 1 88 ? -7.415 7.763 6.162 1.00 89.75 88 LYS A N 1
ATOM 729 C CA . LYS A 1 88 ? -8.747 7.143 6.192 1.00 89.75 88 LYS A CA 1
ATOM 730 C C . LYS A 1 88 ? -9.867 8.183 6.166 1.00 89.75 88 LYS A C 1
ATOM 732 O O . LYS A 1 88 ? -10.855 8.007 5.456 1.00 89.75 88 LYS A O 1
ATOM 737 N N . LYS A 1 89 ? -9.715 9.269 6.927 1.00 90.94 89 LYS A N 1
ATOM 738 C CA . LYS A 1 89 ? -10.675 10.376 6.975 1.00 90.94 89 LYS A CA 1
ATOM 739 C C . LYS A 1 89 ? -10.827 11.018 5.600 1.00 90.94 89 LYS A C 1
ATOM 741 O O . LYS A 1 89 ? -11.954 11.178 5.145 1.00 90.94 89 LYS A O 1
ATOM 746 N N . PHE A 1 90 ? -9.714 11.288 4.919 1.00 87.50 90 PHE A N 1
ATOM 747 C CA . PHE A 1 90 ? -9.729 11.804 3.555 1.00 87.50 90 PHE A CA 1
ATOM 748 C C . PHE A 1 90 ? -10.516 10.889 2.607 1.00 87.50 90 PHE A C 1
ATOM 750 O O . PHE A 1 90 ? -11.361 11.375 1.859 1.00 87.50 90 PHE A O 1
ATOM 757 N N . ALA A 1 91 ? -10.288 9.573 2.669 1.00 86.19 91 ALA A N 1
ATOM 758 C CA . ALA A 1 91 ? -11.015 8.618 1.836 1.00 86.19 91 ALA A CA 1
ATOM 759 C C . ALA A 1 91 ? -12.533 8.671 2.088 1.00 86.19 91 ALA A C 1
ATOM 761 O O . ALA A 1 91 ? -13.309 8.780 1.141 1.00 86.19 91 ALA A O 1
ATOM 762 N N . ILE A 1 92 ? -12.956 8.685 3.356 1.00 89.19 92 ILE A N 1
ATOM 763 C CA . ILE A 1 92 ? -14.376 8.772 3.735 1.00 89.19 92 ILE A CA 1
ATOM 764 C C . ILE A 1 92 ? -15.005 10.084 3.249 1.00 89.19 92 ILE A C 1
ATOM 766 O O . ILE A 1 92 ? -16.083 10.061 2.658 1.00 89.19 92 ILE A O 1
ATOM 770 N N . GLU A 1 93 ? -14.334 11.218 3.462 1.00 88.75 93 GLU A N 1
ATOM 771 C CA . GLU A 1 93 ? -14.830 12.546 3.066 1.00 88.75 93 GLU A CA 1
ATOM 772 C C . GLU A 1 93 ? -15.029 12.682 1.550 1.00 88.75 93 GLU A C 1
ATOM 774 O O . GLU A 1 93 ? -15.892 13.439 1.112 1.00 88.75 93 GLU A O 1
ATOM 779 N N . HIS A 1 94 ? -14.274 11.920 0.754 1.00 83.94 94 HIS A N 1
ATOM 780 C CA . HIS A 1 94 ? -14.334 11.945 -0.709 1.00 83.94 94 HIS A CA 1
ATOM 781 C C . HIS A 1 94 ? -15.068 10.739 -1.315 1.00 83.94 94 HIS A C 1
ATOM 783 O O . HIS A 1 94 ? -14.996 10.524 -2.525 1.00 83.94 94 HIS A O 1
ATOM 789 N N . GLY A 1 95 ? -15.767 9.943 -0.498 1.00 84.38 95 GLY A N 1
ATOM 790 C CA . GLY A 1 95 ? -16.543 8.792 -0.970 1.00 84.38 95 GLY A CA 1
ATOM 791 C C . GLY A 1 95 ? -15.697 7.656 -1.557 1.00 84.38 95 GLY A C 1
ATOM 792 O O . GLY A 1 95 ? -16.189 6.887 -2.379 1.00 84.38 95 GLY A O 1
ATOM 793 N N . ILE A 1 96 ? -14.429 7.546 -1.157 1.00 86.25 96 ILE A N 1
ATOM 794 C CA . ILE A 1 96 ? -13.520 6.478 -1.579 1.00 86.25 96 ILE A CA 1
ATOM 795 C C . ILE A 1 96 ? -13.736 5.250 -0.673 1.00 86.25 96 ILE A C 1
ATOM 797 O O . ILE A 1 96 ? -13.674 5.388 0.553 1.00 86.25 96 ILE A O 1
ATOM 801 N N . PRO A 1 97 ? -13.966 4.045 -1.233 1.00 86.06 97 PRO A N 1
ATOM 802 C CA . PRO A 1 97 ? -14.098 2.815 -0.451 1.00 86.06 97 PRO A CA 1
ATOM 803 C C . PRO A 1 97 ? -12.883 2.547 0.451 1.00 86.06 97 PRO A C 1
ATOM 805 O O . PRO A 1 97 ? -11.735 2.703 0.036 1.00 86.06 97 PRO A O 1
ATOM 808 N N . THR A 1 98 ? -13.132 2.116 1.691 1.00 88.06 98 THR A N 1
ATOM 809 C CA . THR A 1 98 ? -12.085 1.837 2.702 1.00 88.06 98 THR A CA 1
ATOM 810 C C . THR A 1 98 ? -12.121 0.402 3.237 1.00 88.06 98 THR A C 1
ATOM 812 O O . THR A 1 98 ? -11.422 0.071 4.191 1.00 88.06 98 THR A O 1
ATOM 815 N N . ASP A 1 99 ? -12.930 -0.460 2.627 1.00 89.62 99 ASP A N 1
ATOM 816 C CA . ASP A 1 99 ? -13.276 -1.810 3.077 1.00 89.62 99 ASP A CA 1
ATOM 817 C C . ASP A 1 99 ? -12.595 -2.924 2.266 1.00 89.62 99 ASP A C 1
ATOM 819 O O . ASP A 1 99 ? -12.937 -4.096 2.406 1.00 89.62 99 ASP A O 1
ATOM 823 N N . SER A 1 100 ? -11.578 -2.593 1.464 1.00 87.75 100 SER A N 1
ATOM 824 C CA . SER A 1 100 ? -10.843 -3.574 0.652 1.00 87.75 100 SER A CA 1
ATOM 825 C C . SER A 1 100 ? -10.109 -4.639 1.474 1.00 87.75 100 SER A C 1
ATOM 827 O O . SER A 1 100 ? -9.703 -5.667 0.932 1.00 87.75 100 SER A O 1
ATOM 829 N N . GLY A 1 101 ? -9.895 -4.399 2.773 1.00 92.81 101 GLY A N 1
ATOM 830 C CA . GLY A 1 101 ? -9.127 -5.289 3.644 1.00 92.81 101 GLY A CA 1
ATOM 831 C C . GLY A 1 101 ? -7.648 -5.393 3.253 1.00 92.81 101 GLY A C 1
ATOM 832 O O . GLY A 1 101 ? -6.958 -6.299 3.733 1.00 92.81 101 GLY A O 1
ATOM 833 N N . TYR A 1 102 ? -7.175 -4.476 2.402 1.00 93.44 102 TYR A N 1
ATOM 834 C CA . TYR A 1 102 ? -5.821 -4.416 1.871 1.00 93.44 102 TYR A CA 1
ATOM 835 C C . TYR A 1 102 ? -5.200 -3.034 2.101 1.00 93.44 102 TYR A C 1
ATOM 837 O O . TYR A 1 102 ? -5.848 -2.000 1.942 1.00 93.44 102 TYR A O 1
ATOM 845 N N . SER A 1 103 ? -3.925 -3.014 2.478 1.00 92.88 103 SER A N 1
ATOM 846 C CA . SER A 1 103 ? -3.112 -1.798 2.576 1.00 92.88 103 SER A CA 1
ATOM 847 C C . SER A 1 103 ? -1.647 -2.151 2.347 1.00 92.88 103 SER A C 1
ATOM 849 O O . SER A 1 103 ? -1.231 -3.286 2.582 1.00 92.88 103 SER A O 1
ATOM 851 N N . VAL A 1 104 ? -0.859 -1.189 1.877 1.00 92.75 104 VAL A N 1
ATOM 852 C CA . VAL A 1 104 ? 0.581 -1.342 1.636 1.00 92.75 104 VAL A CA 1
ATOM 853 C C . VAL A 1 104 ? 1.280 -0.140 2.241 1.00 92.75 104 VAL A C 1
ATOM 855 O O . VAL A 1 104 ? 0.800 0.982 2.097 1.00 92.75 104 VAL A O 1
ATOM 858 N N . SER A 1 105 ? 2.396 -0.348 2.934 1.00 93.25 105 SER A N 1
ATOM 859 C CA . SER A 1 105 ? 3.143 0.756 3.530 1.00 93.25 105 SER A CA 1
ATOM 860 C C . SER A 1 105 ? 4.029 1.440 2.486 1.00 93.25 105 SER A C 1
ATOM 862 O O . SER A 1 105 ? 4.461 0.795 1.524 1.00 93.25 105 SER A O 1
ATOM 864 N N . PRO A 1 106 ? 4.347 2.731 2.666 1.00 91.38 106 PRO A N 1
ATOM 865 C CA . PRO A 1 106 ? 5.342 3.420 1.857 1.00 91.38 106 PRO A CA 1
ATOM 866 C C . PRO A 1 106 ? 6.649 2.629 1.782 1.00 91.38 106 PRO A C 1
ATOM 868 O O . PRO A 1 106 ? 7.195 2.187 2.802 1.00 91.38 106 PRO A O 1
ATOM 871 N N . HIS A 1 107 ? 7.131 2.440 0.552 1.00 87.00 107 HIS A N 1
ATOM 872 C CA . HIS A 1 107 ? 8.330 1.656 0.233 1.00 87.00 107 HIS A CA 1
ATOM 873 C C . HIS A 1 107 ? 8.289 0.187 0.693 1.00 87.00 107 HIS A C 1
ATOM 875 O O . HIS A 1 107 ? 9.340 -0.400 0.900 1.00 87.00 107 HIS A O 1
ATOM 881 N N . HIS A 1 108 ? 7.106 -0.396 0.939 1.00 91.12 108 HIS A N 1
ATOM 882 C CA . HIS A 1 108 ? 6.947 -1.722 1.567 1.00 91.12 108 HIS A CA 1
ATOM 883 C C . HIS A 1 108 ? 7.615 -1.867 2.946 1.00 91.12 108 HIS A C 1
ATOM 885 O O . HIS A 1 108 ? 7.682 -2.961 3.518 1.00 91.12 108 HIS A O 1
ATOM 891 N N . SER A 1 109 ? 8.070 -0.755 3.518 1.00 93.38 109 SER A N 1
ATOM 892 C CA . SER A 1 109 ? 8.882 -0.765 4.719 1.00 93.38 109 SER A CA 1
ATOM 893 C C . SER A 1 109 ? 8.048 -1.124 5.947 1.00 93.38 109 SER A C 1
ATOM 895 O O . SER A 1 109 ? 6.871 -0.771 6.062 1.00 93.38 109 SER A O 1
ATOM 897 N N . GLY A 1 110 ? 8.638 -1.880 6.870 1.00 94.62 110 GLY A N 1
ATOM 898 C CA . GLY A 1 110 ? 7.928 -2.391 8.044 1.00 94.62 110 GLY A CA 1
ATOM 899 C C . GLY A 1 110 ? 6.955 -3.543 7.758 1.00 94.62 110 GLY A C 1
ATOM 900 O O . GLY A 1 110 ? 6.483 -4.165 8.708 1.00 94.62 110 GLY A O 1
ATOM 901 N N . VAL A 1 111 ? 6.673 -3.882 6.489 1.00 95.31 111 VAL A N 1
ATOM 902 C CA . VAL A 1 111 ? 6.000 -5.149 6.151 1.00 95.31 111 VAL A CA 1
ATOM 903 C C . VAL A 1 111 ? 6.978 -6.292 6.374 1.00 95.31 111 VAL A C 1
ATOM 905 O O . VAL A 1 111 ? 6.654 -7.245 7.081 1.00 95.31 111 VAL A O 1
ATOM 908 N N . TYR A 1 112 ? 8.177 -6.165 5.804 1.00 94.00 112 TYR A N 1
ATOM 909 C CA . TYR A 1 112 ? 9.331 -7.006 6.082 1.00 94.00 112 TYR A CA 1
ATOM 910 C C . TYR A 1 112 ? 10.621 -6.168 5.948 1.00 94.00 112 TYR A C 1
ATOM 912 O O . TYR A 1 112 ? 10.741 -5.490 4.935 1.00 94.00 112 TYR A O 1
ATOM 920 N N . PRO A 1 113 ? 11.560 -6.193 6.917 1.00 94.50 113 PRO A N 1
ATOM 921 C CA . PRO A 1 113 ? 11.409 -6.746 8.262 1.00 94.50 113 PRO A CA 1
ATOM 922 C C . PRO A 1 113 ? 10.170 -6.191 8.970 1.00 94.50 113 PRO A C 1
ATOM 924 O O . PRO A 1 113 ? 9.770 -5.048 8.757 1.00 94.50 113 PRO A O 1
ATOM 927 N N . VAL A 1 114 ? 9.520 -7.046 9.756 1.00 96.44 114 VAL A N 1
ATOM 928 C CA . VAL A 1 114 ? 8.235 -6.725 10.382 1.00 96.44 114 VAL A CA 1
ATOM 929 C C . VAL A 1 114 ? 8.411 -5.595 11.394 1.00 96.44 114 VAL A C 1
ATOM 931 O O . VAL A 1 114 ? 9.267 -5.665 12.274 1.00 96.44 114 VAL A O 1
ATOM 934 N N . HIS A 1 115 ? 7.551 -4.584 11.299 1.00 96.94 115 HIS A N 1
ATOM 935 C CA . HIS A 1 115 ? 7.405 -3.529 12.291 1.00 96.94 115 HIS A CA 1
ATOM 936 C C . HIS A 1 115 ? 6.054 -3.673 13.005 1.00 96.94 115 HIS A C 1
ATOM 938 O O . HIS A 1 115 ? 5.005 -3.456 12.405 1.00 96.94 115 HIS A O 1
ATOM 944 N N . GLU A 1 116 ? 6.055 -4.049 14.287 1.00 97.06 116 GLU A N 1
ATOM 945 C CA . GLU A 1 116 ? 4.828 -4.423 15.016 1.00 97.06 116 GLU A CA 1
ATOM 946 C C . GLU A 1 116 ? 3.758 -3.322 15.042 1.00 97.06 116 GLU A C 1
ATOM 948 O O . GLU A 1 116 ? 2.586 -3.603 14.781 1.00 97.06 116 GLU A O 1
ATOM 953 N N . ALA A 1 117 ? 4.156 -2.066 15.276 1.00 97.06 117 ALA A N 1
ATOM 954 C CA . ALA A 1 117 ? 3.222 -0.942 15.358 1.00 97.06 117 ALA A CA 1
ATOM 955 C C . ALA A 1 117 ? 2.415 -0.754 14.059 1.00 97.06 117 ALA A C 1
ATOM 957 O O . ALA A 1 117 ? 1.236 -0.404 14.105 1.00 97.06 117 ALA A O 1
ATOM 958 N N . LEU A 1 118 ? 3.018 -1.062 12.903 1.00 97.44 118 LEU A N 1
ATOM 959 C CA . LEU A 1 118 ? 2.343 -1.028 11.604 1.00 97.44 118 LEU A CA 1
ATOM 960 C C . LEU A 1 118 ? 1.178 -2.022 11.561 1.00 97.44 118 LEU A C 1
ATOM 962 O O . LEU A 1 118 ? 0.054 -1.640 11.247 1.00 97.44 118 LEU A O 1
ATOM 966 N N . TYR A 1 119 ? 1.430 -3.286 11.913 1.00 97.88 119 TYR A N 1
ATOM 967 C CA . TYR A 1 119 ? 0.412 -4.341 11.884 1.00 97.88 119 TYR A CA 1
ATOM 968 C C . TYR A 1 119 ? -0.693 -4.102 12.920 1.00 97.88 119 TYR A C 1
ATOM 970 O O . TYR A 1 119 ? -1.857 -4.419 12.666 1.00 97.88 119 TYR A O 1
ATOM 978 N N . GLU A 1 120 ? -0.356 -3.530 14.077 1.00 97.06 120 GLU A N 1
ATOM 979 C CA . GLU A 1 120 ? -1.339 -3.134 15.088 1.00 97.06 120 GLU A CA 1
ATOM 980 C C . GLU A 1 120 ? -2.280 -2.042 14.580 1.00 97.06 120 GLU A C 1
ATOM 982 O O . GLU A 1 120 ? -3.502 -2.211 14.643 1.00 97.06 120 GLU A O 1
ATOM 987 N N . MET A 1 121 ? -1.735 -0.956 14.026 1.00 96.94 121 MET A N 1
ATOM 988 C CA . MET A 1 121 ? -2.546 0.156 13.521 1.00 96.94 121 MET A CA 1
ATOM 989 C C . MET A 1 121 ? -3.340 -0.221 12.275 1.00 96.94 121 MET A C 1
ATOM 991 O O . MET A 1 121 ? -4.507 0.148 12.155 1.00 96.94 121 MET A O 1
ATOM 995 N N . TRP A 1 122 ? -2.775 -1.035 11.389 1.00 96.81 122 TRP A N 1
ATOM 996 C CA . TRP A 1 122 ? -3.494 -1.547 10.229 1.00 96.81 122 TRP A CA 1
ATOM 997 C C . TRP A 1 122 ? -4.712 -2.393 10.589 1.00 96.81 122 TRP A C 1
ATOM 999 O O . TRP A 1 122 ? -5.777 -2.213 9.998 1.00 96.81 122 TRP A O 1
ATOM 1009 N N . LYS A 1 123 ? -4.602 -3.272 11.586 1.00 96.19 123 LYS A N 1
ATOM 1010 C CA . LYS A 1 123 ? -5.773 -3.993 12.091 1.00 96.19 123 LYS A CA 1
ATOM 1011 C C . LYS A 1 123 ? -6.784 -3.057 12.731 1.00 96.19 123 LYS A C 1
ATOM 1013 O O . LYS A 1 123 ? -7.963 -3.126 12.410 1.00 96.19 123 LYS A O 1
ATOM 1018 N N . LYS A 1 124 ? -6.316 -2.187 13.630 1.00 96.25 124 LYS A N 1
ATOM 1019 C CA . LYS A 1 124 ? -7.171 -1.299 14.426 1.00 96.25 124 LYS A CA 1
ATOM 1020 C C . LYS A 1 124 ? -7.960 -0.327 13.550 1.00 96.25 124 LYS A C 1
ATOM 1022 O O . LYS A 1 124 ? -9.155 -0.149 13.756 1.00 96.25 124 LYS A O 1
ATOM 1027 N N . LEU A 1 125 ? -7.291 0.316 12.595 1.00 95.69 125 LEU A N 1
ATOM 1028 C CA . LEU A 1 125 ? -7.858 1.425 11.831 1.00 95.69 125 LEU A CA 1
ATOM 1029 C C . LEU A 1 125 ? -8.406 1.001 10.476 1.00 95.69 125 LEU A C 1
ATOM 1031 O O . LEU A 1 125 ? -9.438 1.517 10.056 1.00 95.69 125 LEU A O 1
ATOM 1035 N N . TRP A 1 126 ? -7.735 0.084 9.788 1.00 94.00 126 TRP A N 1
ATOM 1036 C CA . TRP A 1 126 ? -8.066 -0.297 8.413 1.00 94.00 126 TRP A CA 1
ATOM 1037 C C . TRP A 1 126 ? -8.699 -1.683 8.304 1.00 94.00 126 TRP A C 1
ATOM 1039 O O . TRP A 1 126 ? -9.186 -2.032 7.234 1.00 94.00 126 TRP A O 1
ATOM 1049 N N . ASN A 1 127 ? -8.730 -2.455 9.398 1.00 95.94 127 ASN A N 1
ATOM 1050 C CA . ASN A 1 127 ? -9.241 -3.824 9.424 1.00 95.94 127 ASN A CA 1
ATOM 1051 C C . ASN A 1 127 ? -8.660 -4.681 8.284 1.00 95.94 127 ASN A C 1
ATOM 1053 O O . ASN A 1 127 ? -9.384 -5.391 7.582 1.00 95.94 127 ASN A O 1
ATOM 1057 N N . ILE A 1 128 ? -7.350 -4.557 8.040 1.00 93.81 128 ILE A N 1
ATOM 1058 C CA . ILE A 1 128 ? -6.723 -5.294 6.944 1.00 93.81 128 ILE A CA 1
ATOM 1059 C C . ILE A 1 128 ? -6.541 -6.762 7.313 1.00 93.81 128 ILE A C 1
ATOM 1061 O O . ILE A 1 128 ? -6.223 -7.112 8.452 1.00 93.81 128 ILE A O 1
ATOM 1065 N N . HIS A 1 129 ? -6.647 -7.602 6.293 1.00 95.44 129 HIS A N 1
ATOM 1066 C CA . HIS A 1 129 ? -6.370 -9.033 6.365 1.00 95.44 129 HIS A CA 1
ATOM 1067 C C . HIS A 1 129 ? -5.265 -9.434 5.388 1.00 95.44 129 HIS A C 1
ATOM 1069 O O . HIS A 1 129 ? -4.714 -10.528 5.505 1.00 95.44 129 HIS A O 1
ATOM 1075 N N . VAL A 1 130 ? -4.930 -8.556 4.437 1.00 95.50 130 VAL A N 1
ATOM 1076 C CA . VAL A 1 130 ? -3.947 -8.807 3.385 1.00 95.50 130 VAL A CA 1
ATOM 1077 C C . VAL A 1 130 ? -3.054 -7.577 3.185 1.00 95.50 130 VAL A C 1
ATOM 1079 O O . VAL A 1 130 ? -3.513 -6.442 3.269 1.00 95.50 130 VAL A O 1
ATOM 1082 N N . THR A 1 131 ? -1.774 -7.790 2.900 1.00 95.25 131 THR A N 1
ATOM 1083 C CA . THR A 1 131 ? -0.817 -6.767 2.440 1.00 95.25 131 THR A CA 1
ATOM 1084 C C . THR A 1 131 ? 0.168 -7.393 1.445 1.00 95.25 131 THR A C 1
ATOM 1086 O O . THR A 1 131 ? 0.056 -8.580 1.129 1.00 95.25 131 THR A O 1
ATOM 1089 N N . SER A 1 132 ? 1.125 -6.630 0.915 1.00 91.50 132 SER A N 1
ATOM 1090 C CA . SER A 1 132 ? 2.169 -7.151 0.028 1.00 91.50 132 SER A CA 1
ATOM 1091 C C . SER A 1 132 ? 3.569 -6.644 0.364 1.00 91.50 132 SER A C 1
ATOM 1093 O O . SER A 1 132 ? 3.753 -5.549 0.898 1.00 91.50 132 SER A O 1
ATOM 1095 N N . THR A 1 133 ? 4.577 -7.448 0.023 1.00 89.62 133 THR A N 1
ATOM 1096 C CA . THR A 1 133 ? 5.995 -7.117 0.207 1.00 89.62 133 THR A CA 1
ATOM 1097 C C . THR A 1 133 ? 6.818 -7.452 -1.027 1.00 89.62 133 THR A 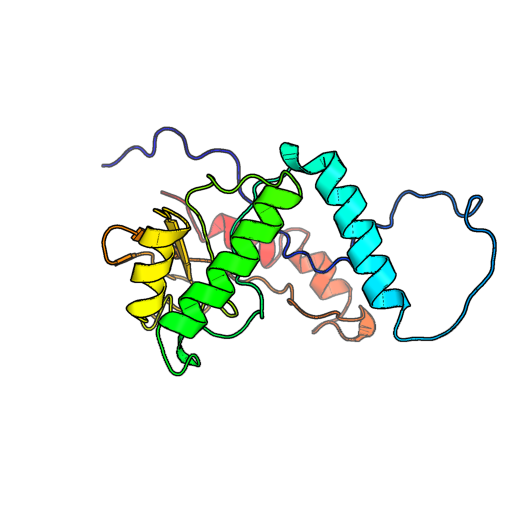C 1
ATOM 1099 O O . THR A 1 133 ? 6.597 -8.476 -1.675 1.00 89.62 133 THR A O 1
ATOM 1102 N N . GLU A 1 134 ? 7.809 -6.618 -1.323 1.00 85.81 134 GLU A N 1
ATOM 1103 C CA . GLU A 1 134 ? 8.855 -6.903 -2.307 1.00 85.81 134 GLU A CA 1
ATOM 1104 C C . GLU A 1 134 ? 10.129 -7.501 -1.684 1.00 85.81 134 GLU A C 1
ATOM 1106 O O . GLU A 1 134 ? 11.076 -7.831 -2.395 1.00 85.81 134 GLU A O 1
ATOM 1111 N N . GLU A 1 135 ? 10.174 -7.662 -0.361 1.00 84.00 135 GLU A N 1
ATOM 1112 C CA . GLU A 1 135 ? 11.427 -7.929 0.351 1.00 84.00 135 GLU A CA 1
ATOM 1113 C C . GLU A 1 135 ? 11.555 -9.346 0.906 1.00 84.00 135 GLU A C 1
ATOM 1115 O O . GLU A 1 135 ? 12.660 -9.737 1.263 1.00 84.00 135 GLU A O 1
ATOM 1120 N N . TYR A 1 136 ? 10.480 -10.139 0.992 1.00 85.50 136 TYR A N 1
ATOM 1121 C CA . TYR A 1 136 ? 10.539 -11.432 1.684 1.00 85.50 136 TYR A CA 1
ATOM 1122 C C . TYR A 1 136 ? 10.906 -12.630 0.778 1.00 85.50 136 TYR A C 1
ATOM 1124 O O . TYR A 1 136 ? 10.241 -12.874 -0.237 1.00 85.50 136 TYR A O 1
ATOM 1132 N N . PRO A 1 137 ? 11.883 -13.478 1.175 1.00 82.44 137 PRO A N 1
ATOM 1133 C CA . PRO A 1 137 ? 12.776 -13.315 2.333 1.00 82.44 137 PRO A CA 1
ATOM 1134 C C . PRO A 1 137 ? 13.942 -12.350 2.071 1.00 82.44 137 PRO A C 1
ATOM 1136 O O . PRO A 1 137 ? 14.577 -11.894 3.017 1.00 82.44 137 PRO A O 1
ATOM 1139 N N . HIS A 1 138 ? 14.238 -12.062 0.801 1.00 83.44 138 HIS A N 1
ATOM 1140 C CA . HIS A 1 138 ? 15.245 -11.087 0.401 1.00 83.44 138 HIS A CA 1
ATOM 1141 C C . HIS A 1 138 ? 14.724 -10.221 -0.750 1.00 83.44 138 HIS A C 1
ATOM 1143 O O . HIS A 1 138 ? 14.054 -10.723 -1.655 1.00 83.44 138 HIS A O 1
ATOM 1149 N N . LEU A 1 139 ? 15.106 -8.939 -0.763 1.00 79.88 139 LEU A N 1
ATOM 1150 C CA . LEU A 1 139 ? 14.792 -8.012 -1.858 1.00 79.88 139 LEU A CA 1
ATOM 1151 C C . LEU A 1 139 ? 15.360 -8.495 -3.204 1.00 79.88 139 LEU A C 1
ATOM 1153 O O . LEU A 1 139 ? 14.758 -8.275 -4.261 1.00 79.88 139 LEU A O 1
ATOM 1157 N N . ARG A 1 140 ? 16.523 -9.162 -3.160 1.00 81.12 140 ARG A N 1
ATOM 1158 C CA . ARG A 1 140 ? 17.214 -9.738 -4.318 1.00 81.12 140 ARG A CA 1
ATOM 1159 C C . ARG A 1 140 ? 17.497 -11.230 -4.106 1.00 81.12 140 ARG A C 1
ATOM 1161 O O . ARG A 1 140 ? 17.902 -11.607 -3.009 1.00 81.12 140 ARG A O 1
ATOM 1168 N N . PRO A 1 141 ? 17.384 -12.061 -5.159 1.00 76.31 141 PRO A N 1
ATOM 1169 C CA . PRO A 1 141 ? 16.936 -11.714 -6.514 1.00 76.31 141 PRO A CA 1
ATOM 1170 C C . PRO A 1 141 ? 15.421 -11.421 -6.570 1.00 76.31 141 PRO A C 1
ATOM 1172 O O . PRO A 1 141 ? 14.672 -11.897 -5.727 1.00 76.31 141 PRO A O 1
ATOM 1175 N N . ALA A 1 142 ? 14.954 -10.664 -7.572 1.00 74.44 142 ALA A N 1
ATOM 1176 C CA . ALA A 1 142 ? 13.540 -10.280 -7.745 1.00 74.44 142 ALA A CA 1
ATOM 1177 C C . ALA A 1 142 ? 12.648 -11.433 -8.268 1.00 74.44 142 ALA A C 1
ATOM 1179 O O . ALA A 1 142 ? 11.792 -11.244 -9.120 1.00 74.44 142 ALA A O 1
ATOM 1180 N N . ARG A 1 143 ? 12.900 -12.658 -7.801 1.00 74.88 143 ARG A N 1
ATOM 1181 C CA . ARG A 1 143 ? 12.175 -13.887 -8.142 1.00 74.88 143 ARG A CA 1
ATOM 1182 C C . ARG A 1 143 ? 12.124 -14.783 -6.915 1.00 74.88 143 ARG A C 1
ATOM 1184 O O . ARG A 1 143 ? 12.955 -14.645 -6.024 1.00 74.88 143 ARG A O 1
ATOM 1191 N N . LEU A 1 144 ? 11.199 -15.744 -6.898 1.00 76.25 144 LEU A N 1
ATOM 1192 C CA . LEU A 1 144 ? 11.053 -16.712 -5.796 1.00 76.25 144 LEU A CA 1
ATOM 1193 C C . LEU A 1 144 ? 10.735 -16.060 -4.436 1.00 76.25 144 LEU A C 1
ATOM 1195 O O . LEU A 1 144 ? 10.967 -16.659 -3.384 1.00 76.25 144 LEU A O 1
ATOM 1199 N N . ARG A 1 145 ? 10.191 -14.836 -4.456 1.00 82.69 145 ARG A N 1
ATOM 1200 C CA . ARG A 1 145 ? 9.646 -14.175 -3.268 1.00 82.69 145 ARG A CA 1
ATOM 1201 C C . ARG A 1 145 ? 8.507 -15.012 -2.705 1.00 82.69 145 ARG A C 1
ATOM 1203 O O . ARG A 1 145 ? 7.749 -15.631 -3.453 1.00 82.69 145 ARG A O 1
ATOM 1210 N N . ARG A 1 146 ? 8.399 -15.041 -1.381 1.00 84.88 146 ARG A N 1
ATOM 1211 C CA . ARG A 1 146 ? 7.387 -15.837 -0.678 1.00 84.88 146 ARG A CA 1
ATOM 1212 C C . ARG A 1 146 ? 6.428 -14.928 0.072 1.00 84.88 146 ARG A C 1
ATOM 1214 O O . ARG A 1 146 ? 6.768 -13.804 0.421 1.00 84.88 146 ARG A O 1
ATOM 1221 N N . GLY A 1 147 ? 5.225 -15.433 0.299 1.00 89.94 147 GLY A N 1
ATOM 1222 C CA . GLY A 1 147 ? 4.327 -14.842 1.276 1.00 89.94 147 GLY A CA 1
ATOM 1223 C C . GLY A 1 147 ? 4.586 -15.399 2.669 1.00 89.94 147 GLY A C 1
ATOM 1224 O O . GLY A 1 147 ? 5.233 -16.438 2.827 1.00 89.94 147 GLY A O 1
ATOM 1225 N N . PHE A 1 148 ? 4.051 -14.722 3.674 1.00 94.62 148 PHE A N 1
ATOM 1226 C CA . PHE A 1 148 ? 3.994 -15.209 5.050 1.00 94.62 148 PHE A CA 1
ATOM 1227 C C . PHE A 1 148 ? 2.735 -14.677 5.732 1.00 94.62 148 PHE A C 1
ATOM 1229 O O . PHE A 1 148 ? 2.024 -13.845 5.177 1.00 94.62 148 PHE A O 1
ATOM 1236 N N . ILE A 1 149 ? 2.432 -15.172 6.928 1.00 96.50 149 ILE A N 1
ATOM 1237 C CA . ILE A 1 149 ? 1.325 -14.665 7.740 1.00 96.50 149 ILE A CA 1
ATOM 1238 C C . ILE A 1 149 ? 1.922 -14.093 9.016 1.00 96.50 149 ILE A C 1
ATOM 1240 O O . ILE A 1 149 ? 2.652 -14.794 9.715 1.00 96.50 149 ILE A O 1
ATOM 1244 N N . HIS A 1 150 ? 1.596 -12.841 9.332 1.00 97.44 150 HIS A N 1
ATOM 1245 C CA . HIS A 1 150 ? 1.991 -12.209 10.589 1.00 97.44 150 HIS A CA 1
ATOM 1246 C C . HIS A 1 150 ? 0.791 -11.579 11.271 1.00 97.44 150 HIS A C 1
ATOM 1248 O O . HIS A 1 150 ? 0.007 -10.877 10.636 1.00 97.44 150 HIS A O 1
ATOM 1254 N N . ARG A 1 151 ? 0.601 -11.872 12.563 1.00 95.88 151 ARG A N 1
ATOM 1255 C CA . ARG A 1 151 ? -0.604 -11.491 13.317 1.00 95.88 151 ARG A CA 1
ATOM 1256 C C . ARG A 1 151 ? -1.903 -11.833 12.567 1.00 95.88 151 ARG A C 1
ATOM 1258 O O . ARG A 1 151 ? -2.876 -11.113 12.689 1.00 95.88 151 ARG A O 1
ATOM 1265 N N . GLY A 1 152 ? -1.970 -12.901 11.776 1.00 96.06 152 GLY A N 1
ATOM 1266 C CA . GLY A 1 152 ? -3.177 -13.224 10.993 1.00 96.06 152 GLY A CA 1
ATOM 1267 C C . GLY A 1 152 ? -3.456 -12.297 9.797 1.00 96.06 152 GLY A C 1
ATOM 1268 O O . GLY A 1 152 ? -4.530 -12.393 9.218 1.00 96.06 152 GLY A O 1
ATOM 1269 N N . ILE A 1 153 ? -2.512 -11.428 9.417 1.00 97.44 153 ILE A N 1
ATOM 1270 C CA . ILE A 1 153 ? -2.513 -10.703 8.140 1.00 97.44 153 ILE A CA 1
ATOM 1271 C C . ILE A 1 153 ? -1.678 -11.509 7.142 1.00 97.44 153 ILE A C 1
ATOM 1273 O O . ILE A 1 153 ? -0.526 -11.851 7.423 1.00 97.44 153 ILE A O 1
ATOM 1277 N N . MET A 1 154 ? -2.255 -11.821 5.982 1.00 96.69 154 MET A N 1
ATOM 1278 C CA . MET A 1 154 ? -1.567 -12.480 4.874 1.00 96.69 154 MET A CA 1
ATOM 1279 C C . MET A 1 154 ? -0.691 -11.476 4.126 1.00 96.69 154 MET A C 1
ATOM 1281 O O . MET A 1 154 ? -1.179 -10.494 3.576 1.00 96.69 154 MET A O 1
ATOM 1285 N N . VAL A 1 155 ? 0.606 -11.736 4.070 1.00 95.50 155 VAL A N 1
ATOM 1286 C CA . VAL A 1 155 ? 1.573 -10.932 3.327 1.00 95.50 155 VAL A CA 1
ATOM 1287 C C . VAL A 1 155 ? 1.865 -11.637 2.013 1.00 95.50 155 VAL A C 1
ATOM 1289 O O . VAL A 1 155 ? 2.455 -12.716 2.002 1.00 95.50 155 VAL A O 1
ATOM 1292 N N . LEU A 1 156 ? 1.440 -11.042 0.903 1.00 91.12 156 LEU A N 1
ATOM 1293 C CA . LEU A 1 156 ? 1.621 -11.594 -0.435 1.00 91.12 156 LEU A CA 1
ATOM 1294 C C . LEU A 1 156 ? 2.961 -11.145 -1.044 1.00 91.12 156 LEU A C 1
ATOM 1296 O O . LEU A 1 156 ? 3.358 -9.988 -0.876 1.00 91.12 156 LEU A O 1
ATOM 1300 N N . PRO A 1 157 ? 3.661 -12.016 -1.790 1.00 87.19 157 PRO A N 1
ATOM 1301 C CA . PRO A 1 157 ? 4.859 -11.612 -2.509 1.00 87.19 157 PRO A CA 1
ATOM 1302 C C . PRO A 1 157 ? 4.482 -10.725 -3.700 1.00 87.19 157 PRO A C 1
ATOM 1304 O O . PRO A 1 157 ? 3.790 -11.161 -4.622 1.00 87.19 157 PRO A O 1
ATOM 1307 N N . ARG A 1 158 ? 4.973 -9.486 -3.709 1.00 83.81 158 ARG A N 1
ATOM 1308 C CA . ARG A 1 158 ? 4.914 -8.581 -4.860 1.00 83.81 158 ARG A CA 1
ATOM 1309 C C . ARG A 1 158 ? 6.061 -8.908 -5.807 1.00 83.81 158 ARG A C 1
ATOM 1311 O O . ARG A 1 158 ? 7.181 -9.140 -5.355 1.00 83.81 158 ARG A O 1
ATOM 1318 N N . GLN A 1 159 ? 5.805 -8.905 -7.111 1.00 76.44 159 GLN A N 1
ATOM 1319 C CA . GLN A 1 159 ? 6.864 -8.942 -8.121 1.00 76.44 159 GLN A CA 1
ATOM 1320 C C . GLN A 1 159 ? 7.156 -7.529 -8.603 1.00 76.44 159 GLN A C 1
ATOM 1322 O O . GLN A 1 159 ? 6.242 -6.716 -8.747 1.00 76.44 159 GLN A O 1
ATOM 1327 N N . ASN A 1 160 ? 8.428 -7.265 -8.870 1.00 76.88 160 ASN A N 1
ATOM 1328 C CA . ASN A 1 160 ? 8.841 -6.037 -9.529 1.00 76.88 160 ASN A CA 1
ATOM 1329 C C . ASN A 1 160 ? 9.026 -6.361 -11.008 1.00 76.88 160 ASN A C 1
ATOM 1331 O O . ASN A 1 160 ? 9.376 -7.486 -11.353 1.00 76.88 160 ASN A O 1
ATOM 1335 N N . CYS A 1 161 ? 8.798 -5.374 -11.857 1.00 76.44 161 CYS A N 1
ATOM 1336 C CA . CYS A 1 161 ? 9.129 -5.439 -13.273 1.00 76.44 161 CYS A CA 1
ATOM 1337 C C . CYS A 1 161 ? 10.014 -4.239 -13.616 1.00 76.44 161 CYS A C 1
ATOM 1339 O O . CYS A 1 161 ? 10.229 -3.363 -12.776 1.00 76.44 161 CYS A O 1
ATOM 1341 N N . GLY A 1 162 ? 10.512 -4.165 -14.847 1.00 74.81 162 GLY A N 1
ATOM 1342 C CA . GLY A 1 162 ? 11.318 -3.042 -15.345 1.00 74.81 162 GLY A CA 1
ATOM 1343 C C . GLY A 1 162 ? 10.603 -1.681 -15.410 1.00 74.81 162 GLY A C 1
ATOM 1344 O O . GLY A 1 162 ? 11.108 -0.769 -16.056 1.00 74.81 162 GLY A O 1
ATOM 1345 N N . LEU A 1 163 ? 9.437 -1.524 -14.778 1.00 77.00 163 LEU A N 1
ATOM 1346 C CA . LEU A 1 163 ? 8.720 -0.258 -14.673 1.00 77.00 163 LEU A CA 1
ATOM 1347 C C . LEU A 1 163 ? 9.058 0.430 -13.352 1.00 77.00 163 LEU A C 1
ATOM 1349 O O . LEU A 1 163 ? 8.997 -0.168 -12.278 1.00 77.00 163 LEU A O 1
ATOM 1353 N N . TYR A 1 164 ? 9.407 1.707 -13.446 1.00 76.44 164 TYR A N 1
ATOM 1354 C CA . TYR A 1 164 ? 9.891 2.486 -12.316 1.00 76.44 164 TYR A CA 1
ATOM 1355 C C . TYR A 1 164 ? 8.805 3.407 -11.770 1.00 76.44 164 TYR A C 1
ATOM 1357 O O . TYR A 1 164 ? 7.968 3.924 -12.502 1.00 76.44 164 TYR A O 1
ATOM 1365 N N . THR A 1 165 ? 8.861 3.646 -10.464 1.00 71.44 165 THR A N 1
ATOM 1366 C CA . THR A 1 165 ? 7.916 4.491 -9.723 1.00 71.44 165 THR A CA 1
ATOM 1367 C C . THR A 1 165 ? 8.251 5.980 -9.778 1.00 71.44 165 THR A C 1
ATOM 1369 O O . THR A 1 165 ? 7.667 6.751 -9.031 1.00 71.44 165 THR A O 1
ATOM 1372 N N . HIS A 1 166 ? 9.202 6.398 -10.614 1.00 71.00 166 HIS A N 1
ATOM 1373 C CA . HIS A 1 166 ? 9.532 7.802 -10.852 1.00 71.00 166 HIS A CA 1
ATOM 1374 C C . HIS A 1 166 ? 9.369 8.118 -12.335 1.00 71.00 166 HIS A C 1
ATOM 1376 O O . HIS A 1 166 ? 9.502 7.234 -13.180 1.00 71.00 166 HIS A O 1
ATOM 1382 N N . THR A 1 167 ? 9.103 9.384 -12.656 1.00 77.31 167 THR A N 1
ATOM 1383 C CA . THR A 1 167 ? 9.013 9.827 -14.047 1.00 77.31 167 THR A CA 1
ATOM 1384 C C . THR A 1 167 ? 10.351 9.618 -14.743 1.00 77.31 167 THR A C 1
ATOM 1386 O O . THR A 1 167 ? 11.365 10.204 -14.359 1.00 77.31 167 THR A O 1
ATOM 1389 N N . ILE A 1 168 ? 10.339 8.803 -15.792 1.00 77.31 168 ILE A N 1
ATOM 1390 C CA . ILE A 1 168 ? 11.491 8.561 -16.654 1.00 77.31 168 ILE A CA 1
ATOM 1391 C C . ILE A 1 168 ? 11.115 8.999 -18.062 1.00 77.31 168 ILE A C 1
ATOM 1393 O O . ILE A 1 168 ? 10.150 8.503 -18.643 1.00 77.31 168 ILE A O 1
ATOM 1397 N N . PHE A 1 169 ? 11.893 9.920 -18.626 1.00 84.38 169 PHE A N 1
ATOM 1398 C CA . PHE A 1 169 ? 11.783 10.232 -20.046 1.00 84.38 169 PHE A CA 1
ATOM 1399 C C . PHE A 1 169 ? 12.279 9.050 -20.877 1.00 84.38 169 PHE A C 1
ATOM 1401 O O . PHE A 1 169 ? 13.212 8.348 -20.488 1.00 84.38 169 PHE A O 1
ATOM 1408 N N . ILE A 1 170 ? 11.662 8.822 -22.035 1.00 84.00 170 ILE A N 1
ATOM 1409 C CA . ILE A 1 170 ? 11.920 7.621 -22.837 1.00 84.00 170 ILE A CA 1
ATOM 1410 C C . ILE A 1 170 ? 13.388 7.470 -23.268 1.00 84.00 170 ILE A C 1
ATOM 1412 O O . ILE A 1 170 ? 13.888 6.354 -23.394 1.00 84.00 170 ILE A O 1
ATOM 1416 N N . ASP A 1 171 ? 14.092 8.587 -23.451 1.00 84.62 171 ASP A N 1
ATOM 1417 C CA . ASP A 1 171 ? 15.520 8.665 -23.770 1.00 84.62 171 ASP A CA 1
ATOM 1418 C C . ASP A 1 171 ? 16.426 8.346 -22.566 1.00 84.62 171 ASP A C 1
ATOM 1420 O O . ASP A 1 171 ? 17.607 8.049 -22.741 1.00 84.62 171 ASP A O 1
ATOM 1424 N N . LYS A 1 172 ? 15.881 8.392 -21.346 1.00 85.81 172 LYS A N 1
ATOM 1425 C CA . LYS A 1 172 ? 16.549 8.039 -20.084 1.00 85.81 172 LYS A CA 1
ATOM 1426 C C . LYS A 1 172 ? 16.185 6.650 -19.572 1.00 85.81 172 LYS A C 1
ATOM 1428 O O . LYS A 1 172 ? 16.786 6.198 -18.600 1.00 85.81 172 LYS A O 1
ATOM 1433 N N . TYR A 1 173 ? 15.232 5.968 -20.206 1.00 87.06 173 TYR A N 1
ATOM 1434 C CA . TYR A 1 173 ? 14.885 4.602 -19.835 1.00 87.06 173 TYR A CA 1
ATOM 1435 C C . TYR A 1 173 ? 16.093 3.672 -20.051 1.00 87.06 173 TYR A C 1
ATOM 1437 O O . TYR A 1 173 ? 16.683 3.698 -21.136 1.00 87.06 173 TYR A O 1
ATOM 1445 N N . PRO A 1 174 ? 16.489 2.844 -19.065 1.00 85.50 174 PRO A N 1
ATOM 1446 C CA . PRO A 1 174 ? 17.606 1.916 -19.224 1.00 85.50 174 PRO A CA 1
ATOM 1447 C C . PRO A 1 174 ? 17.407 0.977 -20.426 1.00 85.50 174 PRO A C 1
ATOM 1449 O O . PRO A 1 174 ? 16.433 0.235 -20.500 1.00 85.50 174 PRO A O 1
ATOM 1452 N N . GLY A 1 175 ? 18.326 1.025 -21.395 1.00 88.31 175 GLY A N 1
ATOM 1453 C CA . GLY A 1 175 ? 18.207 0.277 -22.657 1.00 88.31 175 GLY A CA 1
ATOM 1454 C C . GLY A 1 175 ? 17.255 0.897 -23.696 1.00 88.31 175 GLY A C 1
ATOM 1455 O O . GLY A 1 175 ? 17.056 0.317 -24.763 1.00 88.31 175 GLY A O 1
ATOM 1456 N N . GLY A 1 176 ? 16.692 2.076 -23.422 1.00 90.25 176 GLY A N 1
ATOM 1457 C CA . GLY A 1 176 ? 15.908 2.883 -24.356 1.00 90.25 176 GLY A CA 1
ATOM 1458 C C . GLY A 1 176 ? 14.521 2.332 -24.704 1.00 90.25 176 GLY A C 1
ATOM 1459 O O . GLY A 1 176 ? 14.041 1.341 -24.149 1.00 90.25 176 GLY A O 1
ATOM 1460 N N . ARG A 1 177 ? 13.872 2.989 -25.676 1.00 89.56 177 ARG A N 1
ATOM 1461 C CA . ARG A 1 177 ? 12.508 2.674 -26.137 1.00 89.56 177 ARG A CA 1
ATOM 1462 C C . ARG A 1 177 ? 12.325 1.212 -26.546 1.00 89.56 177 ARG A C 1
ATOM 1464 O O . ARG A 1 177 ? 11.322 0.608 -26.184 1.00 89.56 177 ARG A O 1
ATOM 1471 N N . SER A 1 178 ? 13.286 0.645 -27.275 1.00 90.19 178 SER A N 1
ATOM 1472 C CA . SER A 1 178 ? 13.224 -0.744 -27.747 1.00 90.19 178 SER A CA 1
ATOM 1473 C C . SER A 1 178 ? 13.184 -1.744 -26.592 1.00 90.19 178 SER A C 1
ATOM 1475 O O . SER A 1 178 ? 12.448 -2.728 -26.669 1.00 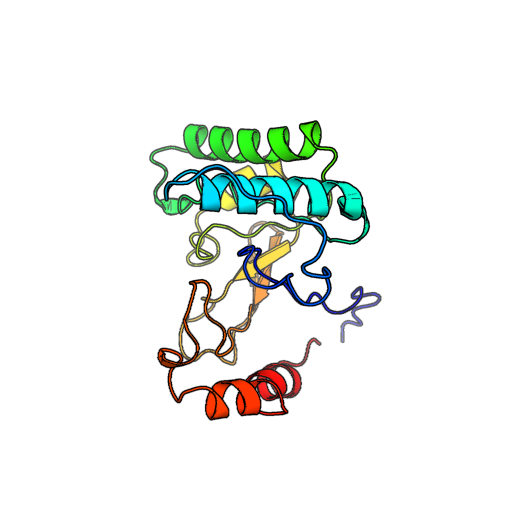90.19 178 SER A O 1
ATOM 1477 N N . THR A 1 179 ? 13.916 -1.480 -25.506 1.00 88.12 179 THR A N 1
ATOM 1478 C CA . THR A 1 179 ? 13.895 -2.315 -24.297 1.00 88.12 179 THR A CA 1
ATOM 1479 C C . THR A 1 179 ? 12.548 -2.227 -23.591 1.00 88.12 179 THR A C 1
ATOM 1481 O O . THR A 1 179 ? 11.991 -3.259 -23.221 1.00 88.12 179 THR A O 1
ATOM 1484 N N . LEU A 1 180 ? 11.989 -1.021 -23.455 1.00 87.50 180 LEU A N 1
ATOM 1485 C CA . LEU A 1 180 ? 10.654 -0.836 -22.882 1.00 87.50 180 LEU A CA 1
ATOM 1486 C C . LEU A 1 180 ? 9.585 -1.575 -23.702 1.00 87.50 180 LEU A C 1
ATOM 1488 O O . LEU A 1 180 ? 8.823 -2.368 -23.150 1.00 87.50 180 LEU A O 1
ATOM 1492 N N . ASP A 1 181 ? 9.562 -1.365 -25.022 1.00 88.50 181 ASP A N 1
ATOM 1493 C CA . ASP A 1 181 ? 8.590 -2.010 -25.910 1.00 88.50 181 ASP A CA 1
ATOM 1494 C C . ASP A 1 181 ? 8.729 -3.537 -25.872 1.00 88.50 181 ASP A C 1
ATOM 1496 O O . ASP A 1 181 ? 7.722 -4.242 -25.826 1.00 88.50 181 ASP A O 1
ATOM 1500 N N . SER A 1 182 ? 9.960 -4.057 -25.849 1.00 88.00 182 SER A N 1
ATOM 1501 C CA . SER A 1 182 ? 10.215 -5.499 -25.755 1.00 88.00 182 SER A CA 1
ATOM 1502 C C . SER A 1 182 ? 9.773 -6.066 -24.408 1.00 88.00 182 SER A C 1
ATOM 1504 O O . SER A 1 182 ? 9.193 -7.147 -24.371 1.00 88.00 182 SER A O 1
ATOM 1506 N N . SER A 1 183 ? 9.991 -5.336 -23.307 1.00 83.50 183 SER A N 1
ATOM 1507 C CA . SER A 1 183 ? 9.529 -5.742 -21.975 1.00 83.50 183 SER A CA 1
ATOM 1508 C C . SER A 1 183 ? 8.010 -5.931 -21.944 1.00 83.50 183 SER A C 1
ATOM 1510 O O . SER A 1 183 ? 7.525 -6.955 -21.464 1.00 83.50 183 SER A O 1
ATOM 1512 N N . ILE A 1 184 ? 7.267 -4.993 -22.541 1.00 81.56 184 ILE A N 1
ATOM 1513 C CA . ILE A 1 184 ? 5.799 -5.017 -22.601 1.00 81.56 184 ILE A CA 1
ATOM 1514 C C . ILE A 1 184 ? 5.292 -6.089 -23.582 1.00 81.56 184 ILE A C 1
ATOM 1516 O O . ILE A 1 184 ? 4.310 -6.776 -23.304 1.00 81.56 184 ILE A O 1
ATOM 1520 N N . LYS A 1 185 ? 5.960 -6.268 -24.728 1.00 83.06 185 LYS A N 1
ATOM 1521 C CA . LYS A 1 185 ? 5.547 -7.181 -25.808 1.00 83.06 185 LYS A CA 1
ATOM 1522 C C . LYS A 1 185 ? 6.140 -8.586 -25.654 1.00 83.06 185 LYS A C 1
ATOM 1524 O O . LYS A 1 185 ? 6.782 -9.099 -26.566 1.00 83.06 185 LYS A O 1
ATOM 1529 N N . GLY A 1 186 ? 5.903 -9.223 -24.509 1.00 76.81 186 GLY A N 1
ATOM 1530 C CA . GLY A 1 186 ? 6.308 -10.618 -24.276 1.00 76.81 186 GLY A CA 1
ATOM 1531 C C . GLY A 1 186 ? 7.691 -10.801 -23.641 1.00 76.81 186 GLY A C 1
ATOM 1532 O O . GLY A 1 186 ? 8.151 -11.934 -23.513 1.00 76.81 186 GLY A O 1
ATOM 1533 N N . GLY A 1 187 ? 8.348 -9.711 -23.238 1.00 82.31 187 GLY A N 1
ATOM 1534 C CA . GLY A 1 187 ? 9.627 -9.729 -22.534 1.00 82.31 187 GLY A CA 1
ATOM 1535 C C . GLY A 1 187 ? 9.483 -9.928 -21.025 1.00 82.31 187 GLY A C 1
ATOM 1536 O O . GLY A 1 187 ? 8.717 -10.768 -20.554 1.00 82.31 187 GLY A O 1
ATOM 1537 N N . GLU A 1 188 ? 10.260 -9.166 -20.256 1.00 80.31 188 GLU A N 1
ATOM 1538 C CA . GLU A 1 188 ? 10.395 -9.323 -18.802 1.00 80.31 188 GLU A CA 1
ATOM 1539 C C . GLU A 1 188 ? 9.046 -9.288 -18.067 1.00 80.31 188 GLU A C 1
ATOM 1541 O O . GLU A 1 188 ? 8.768 -10.191 -17.279 1.00 80.31 188 GLU A O 1
ATOM 1546 N N . LEU A 1 189 ? 8.149 -8.357 -18.413 1.00 77.62 189 LEU A N 1
ATOM 1547 C CA . LEU A 1 189 ? 6.819 -8.289 -17.802 1.00 77.62 189 LEU A CA 1
ATOM 1548 C C . LEU A 1 189 ? 6.021 -9.587 -18.005 1.00 77.62 189 LEU A C 1
ATOM 1550 O O . LEU A 1 189 ? 5.401 -10.089 -17.070 1.00 77.62 189 LEU A O 1
ATOM 1554 N N . PHE A 1 190 ? 6.064 -10.174 -19.202 1.00 82.62 190 PHE A N 1
ATOM 1555 C CA . PHE A 1 190 ? 5.369 -11.433 -19.481 1.00 82.62 190 PHE A CA 1
ATOM 1556 C C . PHE A 1 190 ? 5.981 -12.608 -18.709 1.00 82.62 190 PHE A C 1
ATOM 1558 O O . PHE A 1 190 ? 5.259 -13.465 -18.196 1.00 82.62 190 PHE A O 1
ATOM 1565 N N . GLN A 1 191 ? 7.306 -12.624 -18.554 1.00 77.62 191 GLN A N 1
ATOM 1566 C CA . GLN A 1 191 ? 7.997 -13.635 -17.755 1.00 77.62 191 GLN A CA 1
ATOM 1567 C C . GLN A 1 191 ? 7.565 -13.608 -16.284 1.00 77.62 191 GLN A C 1
ATOM 1569 O O . GLN A 1 191 ? 7.458 -14.676 -15.678 1.00 77.62 191 GLN A O 1
ATOM 1574 N N . THR A 1 192 ? 7.238 -12.435 -15.723 1.00 74.00 192 THR A N 1
ATOM 1575 C CA . THR A 1 192 ? 6.702 -12.358 -14.351 1.00 74.00 192 THR A CA 1
ATOM 1576 C C . THR A 1 192 ? 5.402 -13.153 -14.194 1.00 74.00 192 THR A C 1
ATOM 1578 O O . THR A 1 192 ? 5.215 -13.808 -13.172 1.00 74.00 192 THR A O 1
ATOM 1581 N N . ILE A 1 193 ? 4.548 -13.194 -15.224 1.00 75.31 193 ILE A N 1
ATOM 1582 C CA . ILE A 1 193 ? 3.299 -13.973 -15.231 1.00 75.31 193 ILE A CA 1
ATOM 1583 C C . ILE A 1 193 ? 3.595 -15.470 -15.377 1.00 75.31 193 ILE A C 1
ATOM 1585 O O . ILE A 1 193 ? 3.040 -16.293 -14.652 1.00 75.31 193 ILE A O 1
ATOM 1589 N N . VAL A 1 194 ? 4.486 -15.839 -16.304 1.00 77.44 194 VAL A N 1
ATOM 1590 C CA . VAL A 1 194 ? 4.816 -17.248 -16.590 1.00 77.44 194 VAL A CA 1
ATOM 1591 C C . VAL A 1 194 ? 5.487 -17.928 -15.396 1.00 77.44 194 VAL A C 1
ATOM 1593 O O . VAL A 1 194 ? 5.187 -19.084 -15.086 1.00 77.44 194 VAL A O 1
ATOM 1596 N N . PHE A 1 195 ? 6.400 -17.224 -14.725 1.00 72.38 195 PHE A N 1
ATOM 1597 C CA . PHE A 1 195 ? 7.215 -17.799 -13.658 1.00 72.38 195 PHE A CA 1
ATOM 1598 C C . PHE A 1 195 ? 6.618 -17.635 -12.261 1.00 72.38 195 PHE A C 1
ATOM 1600 O O . PHE A 1 195 ? 7.001 -18.385 -11.363 1.00 72.38 195 PHE A O 1
ATOM 1607 N N . ASN A 1 196 ? 5.668 -16.717 -12.060 1.00 65.25 196 ASN A N 1
ATOM 1608 C CA . ASN A 1 196 ? 5.026 -16.506 -10.766 1.00 65.25 196 ASN A CA 1
ATOM 1609 C C . ASN A 1 196 ? 3.592 -17.056 -10.765 1.00 65.25 196 ASN A C 1
ATOM 1611 O O . ASN A 1 196 ? 2.613 -16.314 -10.821 1.00 65.25 196 ASN A O 1
ATOM 1615 N N . ARG A 1 197 ? 3.469 -18.388 -10.718 1.00 59.44 197 ARG A N 1
ATOM 1616 C CA . ARG A 1 197 ? 2.165 -19.058 -10.632 1.00 59.44 197 ARG A CA 1
ATOM 1617 C C . ARG A 1 197 ? 1.482 -18.720 -9.306 1.00 59.44 197 ARG A C 1
ATOM 1619 O O . ARG A 1 197 ? 1.999 -19.052 -8.241 1.00 59.44 197 ARG A O 1
ATOM 1626 N N . VAL A 1 198 ? 0.306 -18.105 -9.392 1.00 53.78 198 VAL A N 1
ATOM 1627 C CA . VAL A 1 198 ? -0.636 -17.985 -8.274 1.00 53.78 198 VAL A CA 1
ATOM 1628 C C . 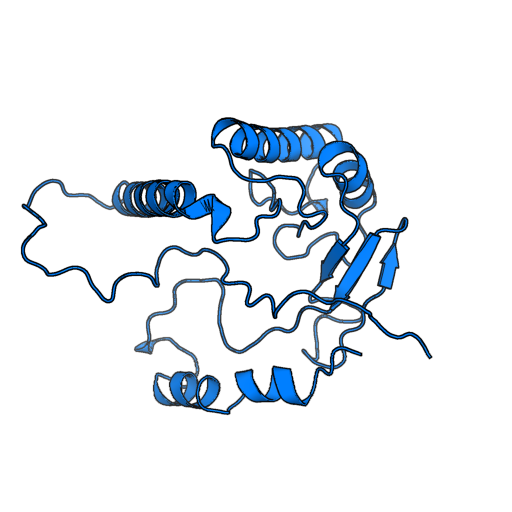VAL A 1 198 ? -1.259 -19.373 -8.089 1.00 53.78 198 VAL A C 1
ATOM 1630 O O . VAL A 1 198 ? -1.986 -19.826 -8.972 1.00 53.78 198 VAL A O 1
ATOM 1633 N N . TRP A 1 199 ? -0.891 -20.091 -7.026 1.00 37.72 199 TRP A N 1
ATOM 1634 C CA . TRP A 1 199 ? -1.494 -21.383 -6.668 1.00 37.72 199 TRP A CA 1
ATOM 1635 C C . TRP A 1 199 ? -2.545 -21.191 -5.581 1.00 37.72 199 TRP A C 1
ATOM 1637 O O . TRP A 1 199 ? -2.242 -20.448 -4.620 1.00 37.72 199 TRP A O 1
#

InterPro domains:
  IPR021930 Heparan sulphate-N-deacetylase, deacetylase domain [PF12062] (52-190)

Organism: NCBI:txid35525

Radius of gyration: 19.19 Å; chains: 1; bounding box: 35×61×48 Å

Secondary structure (DSSP, 8-state):
--------S--------TTS--SS--GGG-------TTHHHHHHHHHHHHHHHHTGGGS---B--SS---GGG-SSHHHHHHHHHHHHHHHHHTT----SSBB--GGGTTTTTT-HHHHHHIIIII--SEEEES-SS-SSSSSS---EEETTEEEEEPPP-S--SS---TTTSTTHHHHHHHHHTTSHHHHHHHHS---

Sequence (199 aa):
MWRASSIPKIVFERLFLASDLIWDIPASSLTMELTKRTKEMNIFLFNSFICLSKHANEFTWFGHMWSHQQPHLYENISLLEADMLLNKKFAIEHGIPTDSGYSVSPHHSGVYPVHEALYEMWKKLWNIHVTSTEEYPHLRPARLRRGFIHRGIMVLPRQNCGLYTHTIFIDKYPGGRSTLDSSIKGGELFQTIVFNRVW